Protein AF-A0A961Z955-F1 (afdb_monomer_lite)

Secondary structure (DSSP, 8-state):
--S-GGGGB-SSSSB-B-TTSBBTT-TT-B--GGGT----HHHHHHHHHHHHHHHHHHHTT-----PPPP------HHHHHHHTT-PPPPP--S--S--TT-TTS--S---GGGT----TTTS-GGGS------PPPB----GGG-TT----SBPPPPHHHHHHHHHTPPPSSS--S--HHHHT-TT---EEPPGGG-BTTBSEE-

Structure (mmCIF, N/CA/C/O backbone):
data_AF-A0A961Z955-F1
#
_entry.id   AF-A0A961Z955-F1
#
loop_
_atom_site.group_PDB
_atom_site.id
_atom_site.type_symbol
_atom_site.label_atom_id
_atom_site.label_alt_id
_atom_site.label_comp_id
_atom_site.label_asym_id
_atom_site.label_entity_id
_atom_site.label_seq_id
_atom_site.pdbx_PDB_ins_code
_atom_site.Cartn_x
_atom_site.Cartn_y
_atom_site.Cartn_z
_atom_site.occupancy
_atom_site.B_iso_or_equiv
_atom_site.auth_seq_id
_atom_site.auth_comp_id
_atom_site.auth_asym_id
_atom_site.auth_atom_id
_atom_site.pdbx_PDB_model_num
ATOM 1 N N . LEU A 1 1 ? -22.943 8.454 32.294 1.00 47.84 1 LEU A N 1
ATOM 2 C CA . LEU A 1 1 ? -22.141 9.121 31.242 1.00 47.84 1 LEU A CA 1
ATOM 3 C C . LEU A 1 1 ? -22.885 10.405 30.881 1.00 47.84 1 LEU A C 1
ATOM 5 O O . LEU A 1 1 ? -23.849 10.320 30.142 1.00 47.84 1 LEU A O 1
ATOM 9 N N . GLY A 1 2 ? -22.578 11.531 31.539 1.00 50.69 2 GLY A N 1
ATOM 10 C CA . GLY A 1 2 ? -23.419 12.746 31.503 1.00 50.69 2 GLY A CA 1
ATOM 11 C C . GLY A 1 2 ? -22.852 13.933 30.715 1.00 50.69 2 GLY A C 1
ATOM 12 O O . GLY A 1 2 ? -23.516 14.953 30.615 1.00 50.69 2 GLY A O 1
ATOM 13 N N . GLY A 1 3 ? -21.642 13.817 30.166 1.00 61.12 3 GLY A N 1
ATOM 14 C CA . GLY A 1 3 ? -21.101 14.771 29.196 1.00 61.12 3 GLY A CA 1
ATOM 15 C C . GLY A 1 3 ? -21.051 14.084 27.842 1.00 61.12 3 GLY A C 1
ATOM 16 O O . GLY A 1 3 ? -20.634 12.924 27.785 1.00 61.12 3 GLY A O 1
ATOM 17 N N . GLY A 1 4 ? -21.504 14.755 26.787 1.00 75.69 4 GLY A N 1
ATOM 18 C CA . GLY A 1 4 ? -21.465 14.223 25.431 1.00 75.69 4 GLY A CA 1
ATOM 19 C C . GLY A 1 4 ? -20.036 14.047 24.903 1.00 75.69 4 GLY A C 1
ATOM 20 O O . GLY A 1 4 ? -19.054 13.940 25.656 1.00 75.69 4 GLY A O 1
ATOM 21 N N . LEU A 1 5 ? -19.915 14.007 23.578 1.00 80.50 5 LEU A N 1
ATOM 22 C CA . LEU A 1 5 ? -18.633 13.889 22.875 1.00 80.50 5 LEU A CA 1
ATOM 23 C C . LEU A 1 5 ? -17.676 15.048 23.205 1.00 80.50 5 LEU A C 1
ATOM 25 O O . LEU A 1 5 ? -16.463 14.866 23.152 1.00 80.50 5 LEU A O 1
ATOM 29 N N . GLU A 1 6 ? -18.200 16.192 23.646 1.00 84.94 6 GLU A N 1
ATOM 30 C CA . GLU A 1 6 ? -17.448 17.373 24.085 1.00 84.94 6 GLU A CA 1
ATOM 31 C C . GLU A 1 6 ? -16.495 17.040 25.239 1.00 84.94 6 GLU A C 1
ATOM 33 O O . GLU A 1 6 ? -15.406 17.593 25.344 1.00 84.94 6 GLU A O 1
ATOM 38 N N . SER A 1 7 ? -16.860 16.069 26.082 1.00 86.44 7 SER A N 1
ATOM 39 C CA . SER A 1 7 ? -16.019 15.613 27.194 1.00 86.44 7 SER A CA 1
ATOM 40 C C . SER A 1 7 ? -14.773 14.826 26.760 1.00 86.44 7 SER A C 1
ATOM 42 O O . SER A 1 7 ? -14.005 14.381 27.620 1.00 86.44 7 SER A O 1
ATOM 44 N N . LEU A 1 8 ? -14.620 14.564 25.459 1.00 88.00 8 LEU A N 1
ATOM 45 C CA . LEU A 1 8 ? -13.465 13.904 24.851 1.00 88.00 8 LEU A CA 1
ATOM 46 C C . LEU A 1 8 ? -12.578 14.884 24.070 1.00 88.00 8 LEU A C 1
ATOM 48 O O . LEU A 1 8 ? -11.499 14.480 23.632 1.00 88.00 8 LEU A O 1
ATOM 52 N N . ASP A 1 9 ? -13.003 16.142 23.909 1.00 89.06 9 ASP A N 1
ATOM 53 C CA . ASP A 1 9 ? -12.227 17.164 23.210 1.00 89.06 9 ASP A CA 1
ATOM 54 C C . ASP A 1 9 ? -10.957 17.518 24.001 1.00 89.06 9 ASP A C 1
ATOM 56 O O . ASP A 1 9 ? -10.973 17.746 25.211 1.00 89.06 9 ASP A O 1
ATOM 60 N N . ASN A 1 10 ? -9.831 17.574 23.298 1.00 89.00 10 ASN A N 1
ATOM 61 C CA . ASN A 1 10 ? -8.544 18.020 23.813 1.00 89.00 10 ASN A CA 1
ATOM 62 C C . ASN A 1 10 ? -8.373 19.554 23.786 1.00 89.00 10 ASN A C 1
ATOM 64 O O . ASN A 1 10 ? -7.260 20.043 24.000 1.00 89.00 10 ASN A O 1
ATOM 68 N N . GLY A 1 11 ? -9.449 20.295 23.504 1.00 87.50 11 GLY A N 1
ATOM 69 C CA . GLY A 1 11 ? -9.480 21.752 23.375 1.00 87.50 11 GLY A CA 1
ATOM 70 C C . GLY A 1 11 ? -9.116 22.254 21.976 1.00 87.50 11 GLY A C 1
ATOM 71 O O . GLY A 1 11 ? -8.860 23.445 21.802 1.00 87.50 11 GLY A O 1
ATOM 72 N N . LYS A 1 12 ? -9.040 21.358 20.986 1.00 87.69 12 LYS A N 1
ATOM 73 C CA . LYS A 1 12 ? -8.722 21.681 19.583 1.00 87.69 12 LYS A CA 1
ATOM 74 C C . LYS A 1 12 ? -9.723 21.077 18.595 1.00 87.69 12 LYS A C 1
ATOM 76 O O . LYS A 1 12 ? -9.434 21.058 17.401 1.00 87.69 12 LYS A O 1
ATOM 81 N N . GLY A 1 13 ? -10.858 20.567 19.073 1.00 88.88 13 GLY A N 1
ATOM 82 C CA . GLY A 1 13 ? -11.836 19.852 18.255 1.00 88.88 13 GLY A CA 1
ATOM 83 C C . GLY A 1 13 ? -11.412 18.423 17.899 1.00 88.88 13 GLY A C 1
ATOM 84 O O . GLY A 1 13 ? -11.909 17.870 16.923 1.00 88.88 13 GLY A O 1
ATOM 85 N N . TYR A 1 14 ? -10.490 17.828 18.664 1.00 93.38 14 TYR A N 1
ATOM 86 C CA . TYR A 1 14 ? -9.966 16.476 18.434 1.00 93.38 14 TYR A CA 1
ATOM 87 C C . TYR A 1 14 ? -9.873 15.686 19.738 1.00 93.38 14 TYR A C 1
ATOM 89 O O . TYR A 1 14 ? -9.810 16.256 20.823 1.00 93.38 14 TYR A O 1
ATOM 97 N N . ILE A 1 15 ? -9.766 14.362 19.647 1.00 94.88 15 ILE A N 1
ATOM 98 C CA . ILE A 1 15 ? -9.576 13.490 20.808 1.00 94.88 15 ILE A CA 1
ATOM 99 C C . ILE A 1 15 ? -8.087 13.219 21.022 1.00 94.88 15 ILE A C 1
ATOM 101 O O . ILE A 1 15 ? -7.378 12.729 20.144 1.00 94.88 15 ILE A O 1
ATOM 105 N N . GLY A 1 16 ? -7.593 13.527 22.222 1.00 94.12 16 GLY A N 1
ATOM 106 C CA . GLY A 1 16 ? -6.219 13.224 22.615 1.00 94.12 16 GLY A CA 1
ATOM 107 C C . GLY A 1 16 ? -6.059 11.776 23.080 1.00 94.12 16 GLY A C 1
ATOM 108 O O . GLY A 1 16 ? -6.661 11.384 24.080 1.00 94.12 16 GLY A O 1
ATOM 109 N N . THR A 1 17 ? -5.184 11.010 22.425 1.00 94.38 17 THR A N 1
ATOM 110 C CA . THR A 1 17 ? -4.872 9.619 22.800 1.00 94.38 17 THR A CA 1
ATOM 111 C C . THR A 1 17 ? -3.412 9.419 23.209 1.00 94.38 17 THR A C 1
ATOM 113 O O . THR A 1 17 ? -2.555 10.276 22.970 1.00 94.38 17 THR A O 1
ATOM 116 N N . ASP A 1 18 ? -3.125 8.294 23.863 1.00 90.94 18 ASP A N 1
ATOM 117 C CA . ASP A 1 18 ? -1.767 7.757 23.982 1.00 90.94 18 ASP A CA 1
ATOM 118 C C . ASP A 1 18 ? -1.357 6.971 22.714 1.00 90.94 18 ASP A C 1
ATOM 120 O O . ASP A 1 18 ? -2.087 6.933 21.718 1.00 90.94 18 ASP A O 1
ATOM 124 N N . ALA A 1 19 ? -0.161 6.373 22.728 1.00 87.88 19 ALA A N 1
ATOM 125 C CA . ALA A 1 19 ? 0.372 5.602 21.599 1.00 87.88 19 ALA A CA 1
ATOM 126 C C . ALA A 1 19 ? -0.426 4.318 21.293 1.00 87.88 19 ALA A C 1
ATOM 128 O O . ALA A 1 19 ? -0.244 3.731 20.229 1.00 87.88 19 ALA A O 1
ATOM 129 N N . MET A 1 20 ? -1.292 3.897 22.217 1.00 88.50 20 MET A N 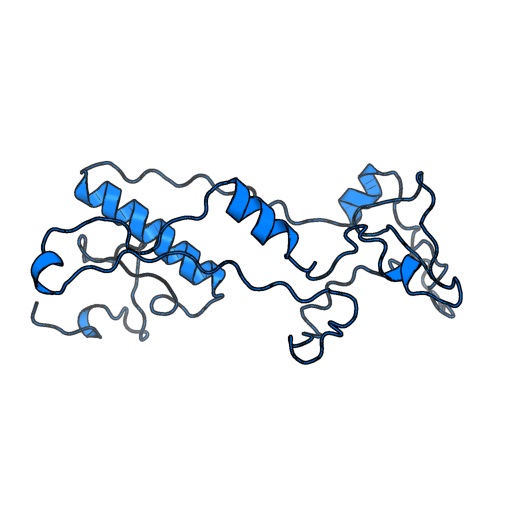1
ATOM 130 C CA . MET A 1 20 ? -2.163 2.725 22.113 1.00 88.50 20 MET A CA 1
ATOM 131 C C . MET A 1 20 ? -3.612 3.137 21.830 1.00 88.50 20 MET A C 1
ATOM 133 O O . MET A 1 20 ? -4.548 2.368 22.030 1.00 88.50 20 MET A O 1
ATOM 137 N N . TYR A 1 21 ? -3.810 4.372 21.352 1.00 93.19 21 TYR A N 1
ATOM 138 C CA . TYR A 1 21 ? -5.110 4.907 20.947 1.00 93.19 21 TYR A CA 1
ATOM 139 C C . TYR A 1 21 ? -6.155 4.935 22.069 1.00 93.19 21 TYR A C 1
ATOM 141 O O . TYR A 1 21 ? -7.351 5.083 21.813 1.00 93.19 21 TYR A O 1
ATOM 149 N N . ARG A 1 22 ? -5.713 4.875 23.328 1.00 92.94 22 ARG A N 1
ATOM 150 C CA . ARG A 1 22 ? -6.563 5.065 24.502 1.00 92.94 22 ARG A CA 1
ATOM 151 C C . ARG A 1 22 ? -6.684 6.550 24.812 1.00 92.94 22 ARG A C 1
ATOM 153 O O . ARG A 1 22 ? -5.696 7.287 24.783 1.00 92.94 22 ARG A O 1
ATOM 160 N N . VAL A 1 23 ? -7.894 7.006 25.112 1.00 94.56 23 VAL A N 1
ATOM 161 C CA . VAL A 1 23 ? -8.182 8.416 25.390 1.00 94.56 23 VAL A CA 1
ATOM 162 C C . VAL A 1 23 ? -7.528 8.831 26.705 1.00 94.56 23 VAL A C 1
ATOM 164 O O . VAL A 1 23 ? -7.675 8.176 27.741 1.00 94.56 23 VAL A O 1
ATOM 167 N N . LYS A 1 24 ? -6.803 9.952 26.677 1.00 91.44 24 LYS A N 1
ATOM 168 C CA . LYS A 1 24 ? -6.105 10.477 27.855 1.00 91.44 24 LYS A CA 1
ATOM 169 C C . LYS A 1 24 ? -7.094 10.748 28.990 1.00 91.44 24 LYS A C 1
ATOM 171 O O . LYS A 1 24 ? -8.143 11.348 28.785 1.00 91.44 24 LYS A O 1
ATOM 176 N N . GLY A 1 25 ? -6.764 10.281 30.194 1.00 89.44 25 GLY A N 1
ATOM 177 C CA . GLY A 1 25 ? -7.619 10.430 31.379 1.00 89.44 25 GLY A CA 1
ATOM 178 C C . GLY A 1 25 ? -8.876 9.549 31.392 1.00 89.44 25 GLY A C 1
ATOM 179 O O . GLY A 1 25 ? -9.603 9.563 32.381 1.00 89.44 25 GLY A O 1
ATOM 180 N N . LYS A 1 26 ? -9.135 8.752 30.344 1.00 90.50 26 LYS A N 1
ATOM 181 C CA . LYS A 1 26 ? -10.301 7.864 30.255 1.00 90.50 26 LYS A CA 1
ATOM 182 C C . LYS A 1 26 ? -9.871 6.438 29.889 1.00 90.50 26 LYS A C 1
ATOM 184 O O . LYS A 1 26 ? -9.910 6.063 28.721 1.00 90.50 26 LYS A O 1
ATOM 189 N N . PRO A 1 27 ? -9.513 5.596 30.877 1.00 86.50 27 PRO A N 1
ATOM 190 C CA . PRO A 1 27 ? -8.852 4.312 30.627 1.00 86.50 27 PRO A CA 1
ATOM 191 C C . PRO A 1 27 ? -9.697 3.290 29.850 1.00 86.50 27 PRO A C 1
ATOM 193 O O . PRO A 1 27 ? -9.138 2.370 29.271 1.00 86.50 27 PRO A O 1
ATOM 196 N N . LYS A 1 28 ? -11.025 3.459 29.832 1.00 91.75 28 LYS A N 1
ATOM 197 C CA . LYS A 1 28 ? -11.987 2.591 29.127 1.00 91.75 28 LYS A CA 1
ATOM 198 C C . LYS A 1 28 ? -12.407 3.118 27.746 1.00 91.75 28 LYS A C 1
ATOM 200 O O . LYS A 1 28 ? -13.363 2.610 27.176 1.00 91.75 28 LYS A O 1
ATOM 205 N N . HIS A 1 29 ? -11.792 4.197 27.267 1.00 92.75 29 HIS A N 1
ATOM 206 C CA . HIS A 1 29 ? -12.172 4.850 26.014 1.00 92.75 29 HIS A CA 1
ATOM 207 C C . HIS A 1 29 ? -11.012 4.775 25.028 1.00 92.75 29 HIS A C 1
ATOM 209 O O . HIS A 1 29 ? -9.866 5.024 25.400 1.00 92.75 29 HIS A O 1
ATOM 215 N N . PHE A 1 30 ? -11.327 4.490 23.768 1.00 94.56 30 PHE A N 1
ATOM 216 C CA . PHE A 1 30 ? -10.368 4.387 22.673 1.00 94.56 30 PHE A CA 1
ATOM 217 C C . PHE A 1 30 ? -10.871 5.209 21.487 1.00 94.56 30 PHE A C 1
ATOM 219 O O . PHE A 1 30 ? -12.080 5.347 21.302 1.00 94.56 30 PHE A O 1
ATOM 226 N N . ALA A 1 31 ? -9.959 5.783 20.708 1.00 94.56 31 ALA A N 1
ATOM 227 C CA . ALA A 1 31 ? -10.296 6.608 19.553 1.00 94.56 31 ALA A CA 1
ATOM 228 C C . ALA A 1 31 ? -9.295 6.379 18.419 1.00 94.56 31 ALA A C 1
ATOM 230 O O . ALA A 1 31 ? -8.106 6.215 18.666 1.00 94.56 31 ALA A O 1
ATOM 231 N N . GLY A 1 32 ? -9.775 6.383 17.177 1.00 94.50 32 GLY A N 1
ATOM 232 C CA . GLY A 1 32 ? -8.998 6.114 15.967 1.00 94.50 32 GLY A CA 1
ATOM 233 C C . GLY A 1 32 ? -9.467 6.981 14.798 1.00 94.50 32 GLY A C 1
ATOM 234 O O . GLY A 1 32 ? -10.566 7.524 14.830 1.00 94.50 32 GLY A O 1
ATOM 235 N N . GLY A 1 33 ? -8.650 7.097 13.750 1.00 93.50 33 GLY A N 1
ATOM 236 C CA . GLY A 1 33 ? -8.994 7.862 12.543 1.00 93.50 33 GLY A CA 1
ATOM 237 C C . GLY A 1 33 ? -8.938 9.386 12.700 1.00 93.50 33 GLY A C 1
ATOM 238 O O . GLY A 1 33 ? -8.175 9.909 13.518 1.00 93.50 33 GLY A O 1
ATOM 239 N N . ASP A 1 34 ? -9.740 10.085 11.894 1.00 94.06 34 ASP A N 1
ATOM 240 C CA . ASP A 1 34 ? -9.672 11.544 11.719 1.00 94.06 34 ASP A CA 1
ATOM 241 C C . ASP A 1 34 ? -10.077 12.340 12.967 1.00 94.06 34 ASP A C 1
ATOM 243 O O . ASP A 1 34 ? -9.677 13.493 13.115 1.00 94.06 34 ASP A O 1
ATOM 247 N N . VAL A 1 35 ? -10.791 11.711 13.908 1.00 93.00 35 VAL A N 1
ATOM 248 C CA . VAL A 1 35 ? -11.166 12.317 15.197 1.00 93.00 35 VAL A CA 1
ATOM 249 C C . VAL A 1 35 ? -9.949 12.662 16.066 1.00 93.00 35 VAL A C 1
ATOM 251 O O . VAL A 1 35 ? -10.042 13.500 16.958 1.00 93.00 35 VAL A O 1
ATOM 254 N N . ILE A 1 36 ? -8.797 12.030 15.820 1.00 93.50 36 ILE A N 1
ATOM 255 C CA . ILE A 1 36 ? -7.526 12.381 16.468 1.00 93.50 36 ILE A CA 1
ATOM 256 C C . ILE A 1 36 ? -6.799 13.448 15.653 1.00 93.50 36 ILE A C 1
ATOM 258 O O . ILE A 1 36 ? -6.268 14.411 16.208 1.00 93.50 36 ILE A O 1
ATOM 262 N N . ARG A 1 37 ? -6.72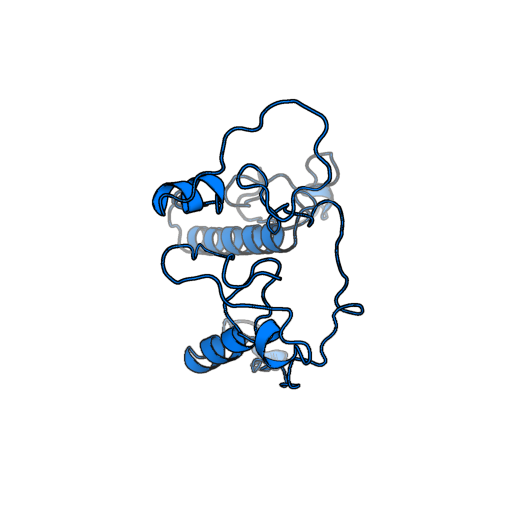4 13.224 14.338 1.00 89.44 37 ARG A N 1
ATOM 263 C CA . ARG A 1 37 ? -6.126 14.115 13.345 1.00 89.44 37 ARG A CA 1
ATOM 264 C C . ARG A 1 37 ? -6.455 13.589 11.940 1.00 89.44 37 ARG A C 1
ATOM 266 O O . ARG A 1 37 ? -6.149 12.423 11.686 1.00 89.44 37 ARG A O 1
ATOM 273 N N . PRO A 1 38 ? -6.954 14.427 11.015 1.00 89.25 38 PRO A N 1
ATOM 274 C CA . PRO A 1 38 ? -7.169 14.037 9.627 1.00 89.25 38 PRO A CA 1
ATOM 275 C C . PRO A 1 38 ? -5.882 13.539 8.963 1.00 89.25 38 PRO A C 1
ATOM 277 O O . PRO A 1 38 ? -4.841 14.202 9.050 1.00 89.25 38 PRO A O 1
ATOM 280 N N . HIS A 1 39 ? -5.934 12.373 8.317 1.00 89.56 39 HIS A N 1
ATOM 281 C CA . HIS A 1 39 ? -4.784 11.806 7.602 1.00 89.56 39 HIS A CA 1
ATOM 282 C C . HIS A 1 39 ? -5.224 10.935 6.407 1.00 89.56 39 HIS A C 1
ATOM 284 O O . HIS A 1 39 ? -6.279 11.134 5.819 1.00 89.56 39 HIS A O 1
ATOM 290 N N . LEU A 1 40 ? -4.374 9.991 5.995 1.00 85.06 40 LEU A N 1
ATOM 291 C CA . LEU A 1 40 ? -4.629 9.072 4.896 1.00 85.06 40 LEU A CA 1
ATOM 292 C C . LEU A 1 40 ? -5.553 7.968 5.403 1.00 85.06 40 LEU A C 1
ATOM 294 O O . LEU A 1 40 ? -5.475 7.572 6.568 1.00 85.06 40 LEU A O 1
ATOM 298 N N . LEU A 1 41 ? -6.344 7.393 4.500 1.00 85.38 41 LEU A N 1
ATOM 299 C CA . LEU A 1 41 ? -7.190 6.238 4.801 1.00 85.38 41 LEU A CA 1
ATOM 300 C C . LEU A 1 41 ? -6.400 5.103 5.480 1.00 85.38 41 LEU A C 1
ATOM 302 O O . LEU A 1 41 ? -6.863 4.505 6.448 1.00 85.38 41 LEU A O 1
ATOM 306 N N . THR A 1 42 ? -5.179 4.837 5.013 1.00 84.94 42 THR A N 1
ATOM 307 C CA . THR A 1 42 ? -4.292 3.809 5.579 1.00 84.94 42 THR A CA 1
ATOM 308 C C . THR A 1 42 ? -3.887 4.109 7.020 1.00 84.94 42 THR A C 1
ATOM 310 O O . THR A 1 42 ? -3.824 3.194 7.841 1.00 84.94 42 THR A O 1
ATOM 313 N N . THR A 1 43 ? -3.680 5.381 7.357 1.00 87.62 43 THR A N 1
ATOM 314 C CA . THR A 1 43 ? -3.407 5.823 8.727 1.00 87.62 43 THR A CA 1
ATOM 315 C C . THR A 1 43 ? -4.611 5.560 9.628 1.00 87.62 43 THR A C 1
ATOM 317 O O . THR A 1 43 ? -4.452 4.986 10.703 1.00 87.62 43 THR A O 1
ATOM 320 N N . ALA A 1 44 ? -5.824 5.895 9.178 1.00 91.06 44 ALA A N 1
ATOM 321 C CA . ALA A 1 44 ? -7.048 5.640 9.937 1.00 91.06 44 ALA A CA 1
ATOM 322 C C . ALA A 1 44 ? -7.290 4.136 10.177 1.00 91.06 44 ALA A C 1
ATOM 324 O O . ALA A 1 44 ? -7.617 3.739 11.296 1.00 91.06 44 ALA A O 1
ATOM 325 N N . ILE A 1 45 ? -7.045 3.291 9.168 1.00 90.88 45 ILE A N 1
ATOM 326 C CA . ILE A 1 45 ? -7.080 1.824 9.309 1.00 90.88 45 ILE A CA 1
ATOM 327 C C . ILE A 1 45 ? -6.040 1.357 10.340 1.00 90.88 45 ILE A C 1
ATOM 329 O O . ILE A 1 45 ? -6.343 0.534 11.205 1.00 90.88 45 ILE A O 1
ATOM 333 N N . GLY A 1 46 ? -4.825 1.910 10.286 1.00 90.31 46 GLY A N 1
ATOM 334 C CA . GLY A 1 46 ? -3.768 1.637 11.260 1.00 90.31 46 GLY A CA 1
ATOM 335 C C . GLY A 1 46 ? -4.175 1.992 12.693 1.00 90.31 46 GLY A C 1
ATOM 336 O O . GLY A 1 46 ? -3.973 1.180 13.595 1.00 90.31 46 GLY A O 1
ATOM 337 N N . HIS A 1 47 ? -4.807 3.154 12.891 1.00 94.25 47 HIS A N 1
ATOM 338 C CA . HIS A 1 47 ? -5.348 3.576 14.187 1.00 94.25 47 HIS A CA 1
ATOM 339 C C . HIS A 1 47 ? -6.363 2.555 14.716 1.00 94.25 47 HIS A C 1
ATOM 341 O O . HIS A 1 47 ? -6.249 2.110 15.854 1.00 94.25 47 HIS A O 1
ATOM 347 N N . GLY A 1 48 ? -7.323 2.150 13.875 1.00 91.88 48 GLY A N 1
ATOM 348 C CA . GLY A 1 48 ? -8.353 1.177 14.242 1.00 91.88 48 GLY A CA 1
ATOM 349 C C . GLY A 1 48 ? -7.768 -0.175 14.647 1.00 91.88 48 GLY A C 1
ATOM 350 O O . GLY A 1 48 ? -8.153 -0.725 15.674 1.00 91.88 48 GLY A O 1
ATOM 351 N N . ARG A 1 49 ? -6.776 -0.675 13.900 1.00 90.75 49 ARG A N 1
ATOM 352 C CA . ARG A 1 49 ? -6.098 -1.936 14.232 1.00 90.75 49 ARG A CA 1
ATOM 353 C C . ARG A 1 49 ? -5.400 -1.882 15.593 1.00 90.75 49 ARG A C 1
ATOM 355 O O . ARG A 1 49 ? -5.534 -2.814 16.376 1.00 90.75 49 ARG A O 1
ATOM 362 N N . ILE A 1 50 ? -4.663 -0.807 15.878 1.00 90.69 50 ILE A N 1
ATOM 363 C CA . ILE A 1 50 ? -3.947 -0.669 17.157 1.00 90.69 50 ILE A CA 1
ATOM 364 C C . ILE A 1 50 ? -4.940 -0.500 18.309 1.00 90.69 50 ILE A C 1
ATOM 366 O O . ILE A 1 50 ? -4.756 -1.100 19.366 1.00 90.69 50 ILE A O 1
ATOM 370 N N . ALA A 1 51 ? -6.006 0.278 18.104 1.00 92.62 51 ALA A N 1
ATOM 371 C CA . ALA A 1 51 ? -7.064 0.442 19.093 1.00 92.62 51 ALA A CA 1
ATOM 372 C C . ALA A 1 51 ? -7.749 -0.897 19.413 1.00 92.62 51 ALA A C 1
ATOM 374 O O . ALA A 1 51 ? -7.947 -1.197 20.584 1.00 92.62 51 ALA A O 1
ATOM 375 N N . ALA A 1 52 ? -8.052 -1.721 18.403 1.00 91.62 52 ALA A N 1
ATOM 376 C CA . ALA A 1 52 ? -8.654 -3.042 18.592 1.00 91.62 52 ALA A CA 1
ATOM 377 C C . ALA A 1 52 ? -7.751 -3.985 19.404 1.00 91.62 52 ALA A C 1
ATOM 379 O O . ALA A 1 52 ? -8.208 -4.570 20.381 1.00 91.62 52 ALA A O 1
ATOM 380 N N . GLU A 1 53 ? -6.460 -4.069 19.064 1.00 89.56 53 GLU A N 1
ATOM 381 C CA . GLU A 1 53 ? -5.481 -4.848 19.841 1.00 89.56 53 GLU A CA 1
ATOM 382 C C . GLU A 1 53 ? -5.380 -4.328 21.286 1.00 89.56 53 GLU A C 1
ATOM 384 O O . GLU A 1 53 ? -5.349 -5.099 22.241 1.00 89.56 53 GLU A O 1
ATOM 389 N N . SER A 1 54 ? -5.405 -3.008 21.473 1.00 91.12 54 SER A N 1
ATOM 390 C CA . SER A 1 54 ? -5.340 -2.391 22.804 1.00 91.12 54 SER A CA 1
ATOM 391 C C . SER A 1 54 ? -6.592 -2.658 23.645 1.00 91.12 54 SER A C 1
ATOM 393 O O . SER A 1 54 ? -6.483 -2.820 24.861 1.00 91.12 54 SER A O 1
ATOM 395 N N . ILE A 1 55 ? -7.769 -2.717 23.015 1.00 92.31 55 ILE A N 1
ATOM 396 C CA . ILE A 1 55 ? -9.025 -3.125 23.656 1.00 92.31 55 ILE A CA 1
ATOM 397 C C . ILE A 1 55 ? -8.932 -4.586 24.099 1.00 92.31 55 ILE A C 1
ATOM 399 O O . ILE A 1 55 ? -9.267 -4.873 25.244 1.00 92.31 55 ILE A O 1
ATOM 403 N N . ASP A 1 56 ? -8.436 -5.484 23.244 1.00 91.44 56 ASP A N 1
ATOM 404 C CA . ASP A 1 56 ? -8.258 -6.900 23.587 1.00 91.44 56 ASP A CA 1
ATOM 405 C C . ASP A 1 56 ? -7.333 -7.080 24.802 1.00 91.44 56 ASP A C 1
ATOM 407 O O . ASP A 1 56 ? -7.733 -7.663 25.811 1.00 91.44 56 ASP A O 1
ATOM 411 N N . HIS A 1 57 ? -6.144 -6.468 24.781 1.00 90.44 57 HIS A N 1
ATOM 412 C CA . HIS A 1 57 ? -5.221 -6.498 25.920 1.00 90.44 57 HIS A CA 1
ATOM 413 C C . HIS A 1 57 ? -5.847 -5.928 27.201 1.00 90.44 57 HIS A C 1
ATOM 415 O O . HIS A 1 57 ? -5.688 -6.507 28.277 1.00 90.44 57 HIS A O 1
ATOM 421 N N . PHE A 1 58 ? -6.581 -4.813 27.091 1.00 90.81 58 PHE A N 1
ATOM 422 C CA . PHE A 1 58 ? -7.281 -4.202 28.220 1.00 90.81 58 PHE A CA 1
ATOM 423 C C . PHE A 1 58 ? -8.336 -5.139 28.823 1.00 90.81 58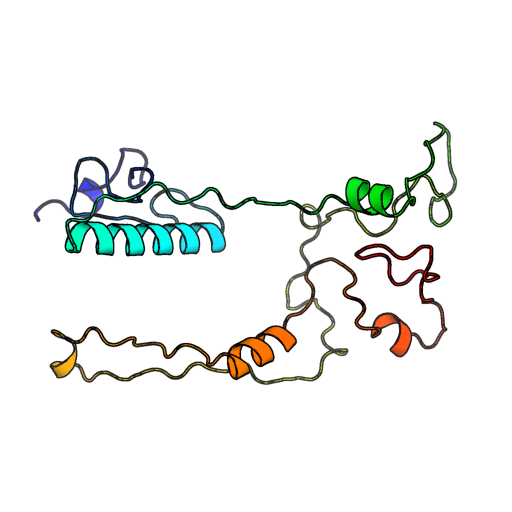 PHE A C 1
ATOM 425 O O . PHE A 1 58 ? -8.420 -5.248 30.047 1.00 90.81 58 PHE A O 1
ATOM 432 N N . LEU A 1 59 ? -9.122 -5.821 27.985 1.00 91.06 59 LEU A N 1
ATOM 433 C CA . LEU A 1 59 ? -10.151 -6.768 28.423 1.00 91.06 59 LEU A CA 1
ATOM 434 C C . LEU A 1 59 ? -9.543 -8.034 29.039 1.00 91.06 59 LEU A C 1
ATOM 436 O O . LEU A 1 59 ? -10.055 -8.527 30.042 1.00 91.06 59 LEU A O 1
ATOM 440 N N . ASN A 1 60 ? -8.420 -8.505 28.498 1.00 90.44 60 ASN A N 1
ATOM 441 C CA . ASN A 1 60 ? -7.700 -9.687 28.975 1.00 90.44 60 ASN A CA 1
ATOM 442 C C . ASN A 1 60 ? -6.782 -9.403 30.180 1.00 90.44 60 ASN A C 1
ATOM 444 O O . ASN A 1 60 ? -6.084 -10.302 30.647 1.00 90.44 60 ASN A O 1
ATOM 448 N N . GLY A 1 61 ? -6.724 -8.158 30.672 1.00 86.94 61 GLY A N 1
ATOM 449 C CA . GLY A 1 61 ? -5.831 -7.755 31.766 1.00 86.94 61 GLY A CA 1
ATOM 450 C C . GLY A 1 61 ? -4.340 -7.914 31.441 1.00 86.94 61 GLY A C 1
ATOM 451 O O . GLY A 1 61 ? -3.509 -7.961 32.347 1.00 86.94 61 GLY A O 1
ATOM 452 N N . SER A 1 62 ? -3.997 -8.020 30.156 1.00 83.56 62 SER A N 1
ATOM 453 C CA . SER A 1 62 ? -2.631 -8.229 29.686 1.00 83.56 62 SER A CA 1
ATOM 454 C C . SER A 1 62 ? -1.916 -6.888 29.493 1.00 83.56 62 SER A C 1
ATOM 456 O O . SER A 1 62 ? -2.541 -5.913 29.065 1.00 83.56 62 SER A O 1
ATOM 458 N N . PRO A 1 63 ? -0.606 -6.798 29.783 1.00 76.44 63 PRO A N 1
ATOM 459 C CA . PRO A 1 63 ? 0.163 -5.601 29.478 1.00 76.44 63 PRO A CA 1
ATOM 460 C C . PRO A 1 63 ? 0.191 -5.376 27.962 1.00 76.44 63 PRO A C 1
ATOM 462 O O . PRO A 1 63 ? 0.380 -6.310 27.185 1.00 76.44 63 PRO A O 1
ATOM 465 N N . VAL A 1 64 ? -0.004 -4.124 27.544 1.00 72.44 64 VAL A N 1
ATOM 466 C CA . VAL A 1 64 ? 0.115 -3.748 26.134 1.00 72.44 64 VAL A CA 1
ATOM 467 C C . VAL A 1 64 ? 1.596 -3.641 25.804 1.00 72.44 64 VAL A C 1
ATOM 469 O O . VAL A 1 64 ? 2.271 -2.711 26.255 1.00 72.44 64 VAL A O 1
ATOM 472 N N . ASP A 1 65 ? 2.101 -4.598 25.035 1.00 72.31 65 ASP A N 1
ATOM 473 C CA . ASP A 1 65 ? 3.490 -4.588 24.603 1.00 72.31 65 ASP A CA 1
ATOM 474 C C . ASP A 1 65 ? 3.731 -3.556 23.500 1.00 72.31 65 ASP A C 1
ATOM 476 O O . ASP A 1 65 ? 2.850 -3.192 22.712 1.00 72.31 65 ASP A O 1
ATOM 480 N N . LYS A 1 66 ? 4.967 -3.060 23.425 1.00 72.19 66 LYS A N 1
ATOM 481 C CA . LYS A 1 66 ? 5.330 -2.110 22.376 1.00 72.19 66 LYS A CA 1
ATOM 482 C C . LYS A 1 66 ? 5.315 -2.831 21.034 1.00 72.19 66 LYS A C 1
ATOM 484 O O . LYS A 1 66 ? 6.157 -3.691 20.784 1.00 72.19 66 LYS A O 1
ATOM 489 N N . ARG A 1 67 ? 4.412 -2.417 20.139 1.00 72.38 67 ARG A N 1
ATOM 490 C CA . ARG A 1 67 ? 4.393 -2.924 18.764 1.00 72.38 67 ARG A CA 1
ATOM 491 C C . ARG A 1 67 ? 5.785 -2.815 18.130 1.00 72.38 67 ARG A C 1
ATOM 493 O O . ARG A 1 67 ? 6.411 -1.747 18.226 1.00 72.38 67 ARG A O 1
ATOM 500 N N . PRO A 1 68 ? 6.269 -3.881 17.470 1.00 75.88 68 PRO A N 1
ATOM 501 C CA . PRO A 1 68 ? 7.529 -3.823 16.756 1.00 75.88 68 PRO A CA 1
ATOM 502 C C . PRO A 1 68 ? 7.449 -2.714 15.712 1.00 75.88 68 PRO A C 1
ATOM 504 O O . PRO A 1 68 ? 6.424 -2.521 15.050 1.00 75.88 68 PRO A O 1
ATOM 507 N N . LYS A 1 69 ? 8.535 -1.951 15.577 1.00 76.38 69 LYS A N 1
ATOM 508 C CA . LYS A 1 69 ? 8.634 -1.002 14.472 1.00 76.38 69 LYS A CA 1
ATOM 509 C C . LYS A 1 69 ? 8.628 -1.815 13.185 1.00 76.38 69 LYS A C 1
ATOM 511 O O . LYS A 1 69 ? 9.480 -2.680 13.007 1.00 76.38 69 LYS A O 1
ATOM 516 N N . VAL A 1 70 ? 7.669 -1.534 12.311 1.00 75.44 70 VAL A N 1
ATOM 517 C CA . VAL A 1 70 ? 7.717 -2.042 10.942 1.00 75.44 70 VAL A CA 1
ATOM 518 C C . VAL A 1 70 ? 8.935 -1.403 10.291 1.00 75.44 70 VAL A C 1
ATOM 520 O O . VAL A 1 70 ? 9.042 -0.174 10.274 1.00 75.44 70 VAL A O 1
ATOM 523 N N . ASP A 1 71 ? 9.861 -2.227 9.802 1.00 71.31 71 ASP A N 1
ATOM 524 C CA . ASP A 1 71 ? 10.945 -1.737 8.961 1.00 71.31 71 ASP A CA 1
ATOM 525 C C . ASP A 1 71 ? 10.335 -1.279 7.636 1.00 71.31 71 ASP A C 1
ATOM 527 O O . ASP A 1 71 ? 10.004 -2.070 6.750 1.00 71.31 71 ASP A O 1
ATOM 531 N N . VAL A 1 72 ? 10.083 0.023 7.550 1.00 69.38 72 VAL A N 1
ATOM 532 C CA . VAL A 1 72 ? 9.564 0.666 6.351 1.00 69.38 72 VAL A CA 1
ATOM 533 C C . VAL A 1 72 ? 10.712 0.852 5.373 1.00 69.38 72 VAL A C 1
ATOM 535 O O . VAL A 1 72 ? 11.266 1.945 5.213 1.00 69.38 72 VAL A O 1
ATOM 538 N N . HIS A 1 73 ? 11.076 -0.236 4.702 1.00 68.06 73 HIS A N 1
ATOM 539 C CA . HIS A 1 73 ? 12.032 -0.170 3.616 1.00 68.06 73 HIS A CA 1
ATOM 540 C C . HIS A 1 73 ? 11.404 0.581 2.443 1.00 68.06 73 HIS A C 1
ATOM 542 O O . HIS A 1 73 ? 10.669 0.024 1.628 1.00 68.06 73 HIS A O 1
ATOM 548 N N . HIS A 1 74 ? 11.680 1.878 2.371 1.00 72.94 74 HIS A N 1
ATOM 549 C CA . HIS A 1 74 ? 11.311 2.663 1.209 1.00 72.94 74 HIS A CA 1
ATOM 550 C C . HIS A 1 74 ? 12.178 2.200 0.044 1.00 72.94 74 HIS A C 1
ATOM 552 O O . HIS A 1 74 ? 13.408 2.095 0.165 1.00 72.94 74 HIS A O 1
ATOM 558 N N . PHE A 1 75 ? 11.526 1.898 -1.077 1.00 76.56 75 PHE A N 1
ATOM 559 C CA . PHE A 1 75 ? 12.231 1.616 -2.313 1.00 76.56 75 PHE A CA 1
ATOM 560 C C . PHE A 1 75 ? 13.136 2.809 -2.640 1.00 76.56 75 PHE A C 1
ATOM 562 O O . PHE A 1 75 ? 12.687 3.952 -2.680 1.00 76.56 75 PHE A O 1
ATOM 569 N N . ASN A 1 76 ? 14.424 2.536 -2.833 1.00 80.62 76 ASN A N 1
ATOM 570 C CA . ASN A 1 76 ? 15.409 3.535 -3.214 1.00 80.62 76 ASN A CA 1
ATOM 571 C C . ASN A 1 76 ? 16.014 3.093 -4.540 1.00 80.62 76 ASN A C 1
ATOM 573 O O . ASN A 1 76 ? 16.776 2.126 -4.587 1.00 80.62 76 ASN A O 1
ATOM 577 N N . LEU A 1 77 ? 15.660 3.813 -5.601 1.00 78.25 77 LEU A N 1
ATOM 578 C CA . LEU A 1 77 ? 16.089 3.484 -6.950 1.00 78.25 77 LEU A CA 1
ATOM 579 C C . LEU A 1 77 ? 17.611 3.516 -7.104 1.00 78.25 77 LEU A C 1
ATOM 581 O O . LEU A 1 77 ? 18.167 2.603 -7.699 1.00 78.25 77 LEU A O 1
ATOM 585 N N . LEU A 1 78 ? 18.288 4.537 -6.571 1.00 84.62 78 LEU A N 1
ATOM 586 C CA . LEU A 1 78 ? 19.744 4.651 -6.701 1.00 84.62 78 LEU A CA 1
ATOM 587 C C . LEU A 1 78 ? 20.447 3.473 -6.028 1.00 84.62 78 LEU A C 1
ATOM 589 O O . LEU A 1 78 ? 21.376 2.913 -6.595 1.00 84.62 78 LEU A O 1
ATOM 593 N N . ARG A 1 79 ? 19.954 3.034 -4.864 1.00 87.81 79 ARG A N 1
ATOM 594 C CA . ARG A 1 79 ? 20.472 1.835 -4.197 1.00 87.81 79 ARG A CA 1
ATOM 595 C C . ARG A 1 79 ? 20.243 0.570 -5.028 1.00 87.81 79 ARG A C 1
ATOM 597 O O . ARG A 1 79 ? 21.154 -0.243 -5.125 1.00 87.81 79 ARG A O 1
ATOM 604 N N . GLU A 1 80 ? 19.061 0.401 -5.618 1.00 86.75 80 GLU A N 1
ATOM 605 C CA . GLU A 1 80 ? 18.762 -0.744 -6.494 1.00 86.75 80 GLU A CA 1
ATOM 606 C C . GLU A 1 80 ? 19.665 -0.759 -7.739 1.00 86.75 80 GLU A C 1
ATOM 608 O O . GLU A 1 80 ? 20.206 -1.801 -8.106 1.00 86.75 80 GLU A O 1
ATOM 613 N N . LEU A 1 81 ? 19.863 0.398 -8.379 1.00 87.75 81 LEU A N 1
ATOM 614 C CA . LEU A 1 81 ? 20.760 0.538 -9.527 1.00 87.75 81 LEU A CA 1
ATOM 615 C C . LEU A 1 81 ? 22.206 0.219 -9.140 1.00 87.75 81 LEU A C 1
ATOM 617 O O . LEU A 1 81 ? 22.855 -0.568 -9.827 1.00 87.75 81 LEU A O 1
ATOM 621 N N . HIS A 1 82 ? 22.673 0.751 -8.011 1.00 90.69 82 HIS A N 1
ATOM 622 C CA . HIS A 1 82 ? 24.007 0.485 -7.485 1.00 90.69 82 HIS A CA 1
ATOM 623 C C . HIS A 1 82 ? 24.242 -1.011 -7.228 1.00 90.69 82 HIS A C 1
ATOM 625 O O . HIS A 1 82 ? 25.239 -1.577 -7.673 1.00 90.69 82 HIS A O 1
ATOM 631 N N . GLN A 1 83 ? 23.282 -1.697 -6.595 1.00 91.25 83 GLN A N 1
ATOM 632 C CA . GLN A 1 83 ? 23.348 -3.145 -6.339 1.00 91.25 83 GLN A CA 1
ATOM 633 C C . GLN A 1 83 ? 23.455 -3.985 -7.619 1.00 91.25 83 GLN A C 1
ATOM 635 O O . GLN A 1 83 ? 23.965 -5.104 -7.582 1.00 91.25 83 GLN A O 1
ATOM 640 N N . ARG A 1 84 ? 22.998 -3.450 -8.755 1.00 89.75 84 ARG A N 1
ATOM 641 C CA . ARG A 1 84 ? 23.089 -4.092 -10.071 1.00 89.75 84 ARG A CA 1
ATOM 642 C C . ARG A 1 84 ? 24.243 -3.577 -10.932 1.00 89.75 84 ARG A C 1
ATOM 644 O O . ARG A 1 84 ? 24.323 -3.971 -12.092 1.00 89.75 84 ARG A O 1
ATOM 651 N N . ALA A 1 85 ? 25.121 -2.729 -10.389 1.00 91.75 85 ALA A N 1
ATOM 652 C CA . ALA A 1 85 ? 26.188 -2.042 -11.121 1.00 91.75 85 ALA A CA 1
ATOM 653 C C . ALA A 1 85 ? 25.667 -1.210 -12.316 1.00 91.75 85 ALA A C 1
ATOM 655 O O . ALA A 1 85 ? 26.246 -1.210 -13.402 1.00 91.75 85 ALA A O 1
ATOM 656 N N . LEU A 1 86 ? 24.542 -0.516 -12.111 1.00 89.12 86 LEU A N 1
ATOM 657 C CA . LEU A 1 86 ? 23.861 0.340 -13.090 1.00 89.12 86 LEU A CA 1
ATOM 658 C C . LEU A 1 86 ? 23.797 1.805 -12.631 1.00 89.12 86 LEU A C 1
ATOM 660 O O . LEU A 1 86 ? 22.827 2.504 -12.935 1.00 89.12 86 LEU A O 1
ATOM 664 N N . ASP A 1 87 ? 24.798 2.257 -11.876 1.00 90.50 87 ASP A N 1
ATOM 665 C CA . ASP A 1 87 ? 24.893 3.640 -11.411 1.00 90.50 87 ASP A CA 1
ATOM 666 C C . ASP A 1 87 ? 24.833 4.641 -12.583 1.00 90.50 87 ASP A C 1
ATOM 668 O O . ASP A 1 87 ? 25.473 4.415 -13.618 1.00 90.50 87 ASP A O 1
ATOM 672 N N . PRO A 1 88 ? 24.081 5.751 -12.448 1.00 89.62 88 PRO A N 1
ATOM 673 C CA . PRO A 1 88 ? 24.099 6.820 -13.437 1.00 89.62 88 PRO A CA 1
ATOM 674 C C . PRO A 1 88 ? 25.497 7.428 -13.587 1.00 89.62 88 PRO A C 1
ATOM 676 O O . PRO A 1 88 ? 26.236 7.580 -12.612 1.00 89.62 88 PRO A O 1
ATOM 679 N N . GLU A 1 89 ? 25.842 7.836 -14.806 1.00 91.12 89 GLU A N 1
ATOM 680 C CA . GLU A 1 89 ? 27.077 8.591 -15.039 1.00 91.12 89 GLU A CA 1
ATOM 681 C C . GLU A 1 89 ? 27.008 9.982 -14.370 1.00 91.12 89 GLU A C 1
ATOM 683 O O . GLU A 1 89 ? 25.920 10.540 -14.203 1.00 91.12 89 GLU A O 1
ATOM 688 N N . PRO A 1 90 ? 28.147 10.590 -13.994 1.00 88.94 90 PRO A N 1
ATOM 689 C CA . PRO A 1 90 ? 28.157 11.961 -13.497 1.00 88.94 90 PRO A CA 1
ATOM 690 C C . PRO A 1 90 ? 27.614 12.943 -14.543 1.00 88.94 90 PRO A C 1
ATOM 692 O O . PRO A 1 90 ? 27.995 12.899 -15.713 1.00 88.94 90 PRO A O 1
ATOM 695 N N . TYR A 1 91 ? 26.757 13.873 -14.119 1.00 85.69 91 TYR A N 1
ATOM 696 C CA . TYR A 1 91 ? 26.292 14.947 -14.992 1.00 85.69 91 TYR A CA 1
ATOM 697 C C . TYR A 1 91 ? 27.374 16.023 -15.156 1.00 85.69 91 TYR A C 1
ATOM 699 O O . TYR A 1 91 ? 27.753 16.689 -14.192 1.00 85.69 91 TYR A O 1
ATOM 707 N N . SER A 1 92 ? 27.846 16.234 -16.385 1.00 79.38 92 SER A N 1
ATOM 708 C CA . SER A 1 92 ? 28.686 17.382 -16.728 1.00 79.38 92 SER A CA 1
ATOM 709 C C . SER A 1 92 ? 27.799 18.605 -16.965 1.00 79.38 92 SER A C 1
ATOM 711 O O . SER A 1 92 ? 27.042 18.637 -17.937 1.00 79.38 92 SER A O 1
ATOM 713 N N . ALA A 1 93 ? 27.878 19.605 -16.088 1.00 80.06 93 ALA A N 1
ATOM 714 C CA . ALA A 1 93 ? 27.115 20.843 -16.220 1.00 80.06 93 ALA A CA 1
ATOM 715 C C . ALA A 1 93 ? 27.337 21.497 -17.601 1.00 80.06 93 ALA A C 1
ATOM 717 O O . ALA A 1 93 ? 28.461 21.836 -17.965 1.00 80.06 93 ALA A O 1
ATOM 718 N N . GLY A 1 94 ? 26.258 21.663 -18.371 1.00 84.12 94 GLY A N 1
ATOM 719 C CA . GLY A 1 94 ? 26.282 22.248 -19.711 1.00 84.12 94 GLY A CA 1
ATOM 720 C C . GLY A 1 94 ? 24.928 22.123 -20.411 1.00 84.12 94 GLY A C 1
ATOM 721 O O . GLY A 1 94 ? 24.049 21.381 -19.973 1.00 84.12 94 GLY A O 1
ATOM 722 N N . GLN A 1 95 ? 24.730 22.856 -21.506 1.00 81.50 95 GLN A N 1
ATOM 723 C CA . GLN A 1 95 ? 23.500 22.740 -22.287 1.00 81.50 95 GLN A CA 1
ATOM 724 C C . GLN A 1 95 ? 23.480 21.390 -23.018 1.00 81.50 95 GLN A C 1
ATOM 726 O O . GLN A 1 95 ? 24.307 21.145 -23.893 1.00 81.50 95 GLN A O 1
ATOM 731 N N . THR A 1 96 ? 22.521 20.523 -22.683 1.00 79.62 96 THR A N 1
ATOM 732 C CA . THR A 1 96 ? 22.325 19.236 -23.369 1.00 79.62 96 THR A CA 1
ATOM 733 C C . THR A 1 96 ? 21.026 19.262 -24.170 1.00 79.62 96 THR A C 1
ATOM 735 O O . THR A 1 96 ? 19.973 19.644 -23.657 1.00 79.62 96 THR A O 1
ATOM 738 N N . ARG A 1 97 ? 21.072 18.841 -25.440 1.00 81.75 97 ARG A N 1
ATOM 739 C CA . ARG A 1 97 ? 19.873 18.692 -26.275 1.00 81.75 97 ARG A CA 1
ATOM 740 C C . ARG A 1 97 ? 19.216 17.333 -26.015 1.00 81.75 97 ARG A C 1
ATOM 742 O O . ARG A 1 97 ? 19.477 16.373 -26.731 1.00 81.75 97 ARG A O 1
ATOM 749 N N . GLY A 1 98 ? 18.334 17.290 -25.019 1.00 79.62 98 GLY A N 1
ATOM 750 C CA . GLY A 1 98 ? 17.601 16.082 -24.637 1.00 79.62 98 GLY A CA 1
ATOM 751 C C . GLY A 1 98 ? 18.455 15.077 -23.861 1.00 79.62 98 GLY A C 1
ATOM 752 O O . GLY A 1 98 ? 19.677 15.161 -23.831 1.00 79.62 98 GLY A O 1
ATOM 753 N N . THR A 1 99 ? 17.794 14.138 -23.194 1.00 82.69 99 THR A N 1
ATOM 754 C CA . THR A 1 99 ? 18.432 13.233 -22.225 1.00 82.69 99 THR A CA 1
ATOM 755 C C . THR A 1 99 ? 18.060 11.765 -22.440 1.00 82.69 99 THR A C 1
ATOM 757 O O . THR A 1 99 ? 18.581 10.893 -21.760 1.00 82.69 99 THR A O 1
ATOM 760 N N . SER A 1 100 ? 17.262 11.454 -23.467 1.00 76.25 100 SER A N 1
ATOM 761 C CA . SER A 1 100 ? 16.743 10.104 -23.741 1.00 76.25 100 SER A CA 1
ATOM 762 C C . SER A 1 100 ? 17.809 9.004 -23.837 1.00 76.25 100 SER A C 1
ATOM 764 O O . SER A 1 100 ? 17.531 7.862 -23.492 1.00 76.25 100 SER A O 1
ATOM 766 N N . SER A 1 101 ? 19.021 9.332 -24.295 1.00 79.44 101 SER A N 1
ATOM 767 C CA . SER A 1 101 ? 20.169 8.415 -24.368 1.00 79.44 101 SER A CA 1
ATOM 768 C C . SER A 1 101 ? 21.269 8.723 -23.346 1.00 79.44 101 SER A C 1
ATOM 770 O O . SER A 1 101 ? 22.329 8.098 -23.377 1.00 79.44 101 SER A O 1
ATOM 772 N N . ALA A 1 102 ? 21.066 9.715 -22.480 1.00 84.81 102 ALA A N 1
ATOM 773 C CA . ALA A 1 102 ? 22.053 10.143 -21.505 1.00 84.81 102 ALA A CA 1
ATOM 774 C C . ALA A 1 102 ? 22.073 9.181 -20.315 1.00 84.81 102 ALA A C 1
ATOM 776 O O . ALA A 1 102 ? 21.074 9.003 -19.626 1.00 84.81 102 ALA A O 1
ATOM 777 N N . LYS A 1 103 ? 23.235 8.594 -20.031 1.00 84.69 103 LYS A N 1
ATOM 778 C CA . LYS A 1 103 ? 23.401 7.658 -18.910 1.00 84.69 103 LYS A CA 1
ATOM 779 C C . LYS A 1 103 ? 23.441 8.336 -17.540 1.00 84.69 103 LYS A C 1
ATOM 781 O O . LYS A 1 103 ? 23.305 7.654 -16.531 1.00 84.69 103 LYS A O 1
ATOM 786 N N . TYR A 1 104 ? 23.617 9.656 -17.495 1.00 85.69 104 TYR A N 1
ATOM 787 C CA . TYR A 1 104 ? 23.502 10.436 -16.261 1.00 85.69 104 TYR A CA 1
ATOM 788 C C . TYR A 1 104 ? 22.045 10.697 -15.856 1.00 85.69 104 TYR A C 1
ATOM 790 O O . TYR A 1 104 ? 21.779 11.094 -14.724 1.00 85.69 104 TYR A O 1
ATOM 798 N N . ALA A 1 105 ? 21.095 10.522 -16.782 1.00 81.25 105 ALA A N 1
ATOM 799 C CA . ALA A 1 105 ? 19.706 10.904 -16.596 1.00 81.25 105 ALA A CA 1
ATOM 800 C C . ALA A 1 105 ? 18.805 9.671 -16.449 1.00 81.25 105 ALA A C 1
ATOM 802 O O . ALA A 1 105 ? 18.921 8.684 -17.173 1.00 81.25 105 ALA A O 1
ATOM 803 N N . ILE A 1 106 ? 17.883 9.731 -15.489 1.00 75.00 106 ILE A N 1
ATOM 804 C CA . ILE A 1 106 ? 16.974 8.630 -15.168 1.00 75.00 106 ILE A CA 1
ATOM 805 C C . ILE A 1 106 ? 15.591 8.945 -15.753 1.00 75.00 106 ILE A C 1
ATOM 807 O O . ILE A 1 106 ? 14.842 9.756 -15.215 1.00 75.00 106 ILE A O 1
ATOM 811 N N . HIS A 1 107 ? 15.231 8.273 -16.849 1.00 66.06 107 HIS A N 1
ATOM 812 C CA . HIS A 1 107 ? 13.963 8.466 -17.566 1.00 66.06 107 HIS A CA 1
ATOM 813 C C . HIS A 1 107 ? 12.995 7.316 -17.324 1.00 66.06 107 HIS A C 1
ATOM 815 O O . HIS A 1 107 ? 12.884 6.431 -18.162 1.00 66.06 107 HIS A O 1
ATOM 821 N N . ASN A 1 108 ? 12.354 7.300 -16.154 1.00 57.91 108 ASN A N 1
ATOM 822 C CA . ASN A 1 108 ? 11.091 6.574 -15.893 1.00 57.91 108 ASN A CA 1
ATOM 823 C C . ASN A 1 108 ? 10.662 6.583 -14.418 1.00 57.91 108 ASN A C 1
ATOM 825 O O . ASN A 1 108 ? 9.788 5.814 -14.029 1.00 57.91 108 ASN A O 1
ATOM 829 N N . TYR A 1 109 ? 11.291 7.404 -13.577 1.00 61.25 109 TYR A N 1
ATOM 830 C CA . TYR A 1 109 ? 11.251 7.163 -12.135 1.00 61.25 109 TYR A CA 1
ATOM 831 C C . TYR A 1 109 ? 11.158 8.409 -11.270 1.00 61.25 109 TYR A C 1
ATOM 833 O O . TYR A 1 109 ? 11.400 8.335 -10.065 1.00 61.25 109 TYR A O 1
ATOM 841 N N . GLU A 1 110 ? 10.808 9.555 -11.847 1.00 54.88 110 GLU A N 1
ATOM 842 C CA . GLU A 1 110 ? 10.318 10.618 -10.983 1.00 54.88 110 GLU A CA 1
ATOM 843 C C . GLU A 1 110 ? 8.990 10.148 -10.400 1.00 54.88 110 GLU A C 1
ATOM 845 O O . GLU A 1 110 ? 8.044 9.863 -11.139 1.00 54.88 110 GLU A O 1
ATOM 850 N N . ASP A 1 111 ? 8.938 10.034 -9.074 1.00 55.75 111 ASP A N 1
ATOM 851 C CA . ASP A 1 111 ? 7.681 9.925 -8.355 1.00 55.75 111 ASP A CA 1
ATOM 852 C C . ASP A 1 111 ? 6.869 11.194 -8.639 1.00 55.75 111 ASP A C 1
ATOM 854 O O . ASP A 1 111 ? 7.019 12.238 -8.004 1.00 55.75 111 ASP A O 1
ATOM 858 N N . ARG A 1 112 ? 6.036 11.108 -9.674 1.00 58.47 112 ARG A N 1
ATOM 859 C CA . ARG A 1 112 ? 5.143 12.179 -10.105 1.00 58.47 112 ARG A CA 1
ATOM 860 C C . ARG A 1 112 ? 3.825 12.167 -9.347 1.00 58.47 112 ARG A C 1
ATOM 862 O O . ARG A 1 112 ? 2.956 12.971 -9.669 1.00 58.47 112 ARG A O 1
ATOM 869 N N . SER A 1 113 ? 3.667 11.321 -8.325 1.00 58.12 113 SER A N 1
ATOM 870 C CA . SER A 1 113 ? 2.442 11.302 -7.518 1.00 58.12 113 SER A CA 1
ATOM 871 C C . SER A 1 113 ? 2.165 12.655 -6.851 1.00 58.12 113 SER A C 1
ATOM 873 O O . SER A 1 113 ? 1.007 13.008 -6.642 1.00 58.12 113 SER A O 1
ATOM 875 N N . ALA A 1 114 ? 3.211 13.456 -6.605 1.00 61.03 114 ALA A N 1
ATOM 876 C CA . ALA A 1 114 ? 3.095 14.810 -6.071 1.00 61.03 114 ALA A CA 1
ATOM 877 C C . ALA A 1 114 ? 2.583 15.854 -7.088 1.00 61.03 114 ALA A C 1
ATOM 879 O O . ALA A 1 114 ? 2.084 16.898 -6.676 1.00 61.03 114 ALA A O 1
ATOM 880 N N . SER A 1 115 ? 2.717 15.609 -8.397 1.00 63.47 115 SER A N 1
ATOM 881 C CA . SER A 1 115 ? 2.405 16.584 -9.456 1.00 63.47 115 SER A CA 1
ATOM 882 C C . SER A 1 115 ? 1.255 16.167 -10.371 1.00 63.47 115 SER A C 1
ATOM 884 O O . SER A 1 115 ? 0.587 17.033 -10.934 1.00 63.47 115 SER A O 1
ATOM 886 N N . GLN A 1 116 ? 0.994 14.867 -10.520 1.00 64.94 116 GLN A N 1
ATOM 887 C CA . GLN A 1 116 ? -0.029 14.359 -11.425 1.00 64.94 116 GLN A CA 1
ATOM 888 C C . GLN A 1 116 ? -0.679 13.089 -10.869 1.00 64.94 116 GLN A C 1
ATOM 890 O O . GLN A 1 116 ? -0.107 12.001 -10.899 1.00 64.94 116 GLN A O 1
ATOM 895 N N . ILE A 1 117 ? -1.921 13.228 -10.407 1.00 69.06 117 ILE A N 1
ATOM 896 C CA . ILE A 1 117 ? -2.770 12.105 -10.004 1.00 69.06 117 ILE A CA 1
ATOM 897 C C . ILE A 1 117 ? -3.719 11.814 -11.164 1.00 69.06 117 ILE A C 1
ATOM 899 O O . ILE A 1 117 ? -4.559 12.647 -11.495 1.00 69.06 117 ILE A O 1
ATOM 903 N N . ILE A 1 118 ? -3.584 10.644 -11.791 1.00 70.19 118 ILE A N 1
ATOM 904 C CA . ILE A 1 118 ? -4.522 10.194 -12.827 1.00 70.19 118 ILE A CA 1
ATOM 905 C C . ILE A 1 118 ? -5.736 9.580 -12.119 1.00 70.19 118 ILE A C 1
ATOM 907 O O . ILE A 1 118 ? -5.582 8.556 -11.443 1.00 70.19 118 ILE A O 1
ATOM 911 N N . PRO A 1 119 ? -6.940 10.171 -12.226 1.00 77.38 119 PRO A N 1
ATOM 912 C CA . PRO A 1 119 ? -8.123 9.586 -11.616 1.00 77.38 119 PRO A CA 1
ATOM 913 C C . PRO A 1 119 ? -8.500 8.284 -12.334 1.00 77.38 119 PRO A C 1
ATOM 915 O O . PRO A 1 119 ? -8.216 8.082 -13.513 1.00 77.38 119 PRO A O 1
ATOM 918 N N . HIS A 1 120 ? -9.193 7.387 -11.630 1.00 76.75 120 HIS A N 1
ATOM 919 C CA . HIS A 1 120 ? -9.573 6.077 -12.177 1.00 76.75 120 HIS A CA 1
ATOM 920 C C . HIS A 1 120 ? -10.460 6.152 -13.439 1.00 76.75 120 HIS A C 1
ATOM 922 O O . HIS A 1 120 ? -10.552 5.173 -14.184 1.00 76.75 120 HIS A O 1
ATOM 928 N N . SER A 1 121 ? -11.133 7.287 -13.660 1.00 81.31 121 SER A N 1
ATOM 929 C CA . SER A 1 121 ? -11.928 7.587 -14.856 1.00 81.31 121 SER A CA 1
ATOM 930 C C . SER A 1 121 ? -11.070 7.765 -16.104 1.00 81.31 121 SER A C 1
ATOM 932 O O . SER A 1 121 ? -11.515 7.419 -17.195 1.00 81.31 121 SER A O 1
ATOM 934 N N . ASP A 1 122 ? -9.840 8.245 -15.928 1.00 83.50 122 ASP A N 1
ATOM 935 C CA . ASP A 1 122 ? -8.945 8.653 -17.011 1.00 83.50 122 ASP A CA 1
ATOM 936 C C . ASP A 1 122 ? -7.930 7.548 -17.342 1.00 83.50 122 ASP A C 1
ATOM 938 O O . ASP A 1 122 ? -7.182 7.632 -18.316 1.00 83.50 122 ASP A O 1
ATOM 942 N N . LEU A 1 123 ? -7.913 6.469 -16.549 1.00 76.44 123 LEU A N 1
ATOM 943 C CA . LEU A 1 123 ? -7.128 5.278 -16.842 1.00 76.44 123 LEU A CA 1
ATOM 944 C C . LEU A 1 123 ? -7.680 4.573 -18.086 1.00 76.44 123 LEU A C 1
ATOM 946 O O . LEU A 1 123 ? -8.840 4.147 -18.128 1.00 76.44 123 LEU A O 1
ATOM 950 N N . PHE A 1 124 ? -6.818 4.351 -19.078 1.00 79.56 124 PHE A N 1
ATOM 951 C CA . PHE A 1 124 ? -7.153 3.490 -20.206 1.00 79.56 124 PHE A CA 1
ATOM 952 C C . PHE A 1 124 ? -7.194 2.021 -19.757 1.00 79.56 124 PHE A C 1
ATOM 954 O O . PHE A 1 124 ? -6.175 1.337 -19.651 1.00 79.56 124 PHE A O 1
ATOM 961 N N . LYS A 1 125 ? -8.407 1.527 -19.500 1.00 78.19 125 LYS A N 1
ATOM 962 C CA . LYS A 1 125 ? -8.670 0.159 -19.022 1.00 78.19 125 LYS A CA 1
ATOM 963 C C . LYS A 1 125 ? -8.737 -0.887 -20.137 1.00 78.19 125 LYS A C 1
ATOM 965 O O . LYS A 1 125 ? -8.876 -2.062 -19.832 1.00 78.19 125 LYS A O 1
ATOM 970 N N . GLY A 1 126 ? -8.630 -0.489 -21.409 1.00 80.94 126 GLY A N 1
ATOM 971 C CA . GLY A 1 126 ? -8.820 -1.387 -22.557 1.00 80.94 126 GLY A CA 1
ATOM 972 C C . GLY A 1 126 ? -7.843 -2.568 -22.619 1.00 80.94 126 GLY A C 1
ATOM 973 O O . GLY A 1 126 ? -8.158 -3.586 -23.225 1.00 80.94 126 GLY A O 1
ATOM 974 N N . HIS A 1 127 ? -6.689 -2.468 -21.954 1.00 74.44 127 HIS A N 1
ATOM 975 C CA . HIS A 1 127 ? -5.720 -3.565 -21.846 1.00 74.44 127 HIS A CA 1
ATOM 976 C C . HIS A 1 127 ? -6.095 -4.627 -20.798 1.00 74.44 127 HIS A C 1
ATOM 978 O O . HIS A 1 127 ? -5.497 -5.701 -20.781 1.00 74.44 127 HIS A O 1
ATOM 984 N N . PHE A 1 128 ? -7.052 -4.341 -19.910 1.00 77.50 128 PHE A N 1
ATOM 985 C CA . PHE A 1 128 ? -7.457 -5.238 -18.833 1.00 77.50 128 PHE A CA 1
ATOM 986 C C . PHE A 1 128 ? -8.823 -5.836 -19.148 1.00 77.50 128 PHE A C 1
ATOM 988 O O . PHE A 1 128 ? -9.800 -5.120 -19.377 1.00 77.50 128 PHE A O 1
ATOM 995 N N . LYS A 1 129 ? -8.907 -7.167 -19.137 1.00 82.19 129 LYS A N 1
ATOM 996 C CA . LYS A 1 129 ? -10.201 -7.843 -19.220 1.00 82.19 129 LYS A CA 1
ATOM 997 C C . LYS A 1 129 ? -11.012 -7.502 -17.975 1.00 82.19 129 LYS A C 1
ATOM 999 O O . LYS A 1 129 ? -10.471 -7.441 -16.872 1.00 82.19 129 LYS A O 1
ATOM 1004 N N . TYR A 1 130 ? -12.308 -7.280 -18.161 1.00 85.62 130 TYR A N 1
ATOM 1005 C CA . TYR A 1 130 ? -13.201 -7.118 -17.027 1.00 85.62 130 TYR A CA 1
ATOM 1006 C C . TYR A 1 130 ? -13.240 -8.416 -16.223 1.00 85.62 130 TYR A C 1
ATOM 1008 O O . TYR A 1 130 ? -13.492 -9.490 -16.766 1.00 85.62 130 TYR A O 1
ATOM 1016 N N . GLU A 1 131 ? -13.045 -8.283 -14.921 1.00 86.12 131 GLU A N 1
ATOM 1017 C CA . GLU A 1 131 ? -13.249 -9.345 -13.954 1.00 86.12 131 GLU A CA 1
ATOM 1018 C C . GLU A 1 131 ? -14.106 -8.770 -12.825 1.00 86.12 131 GLU A C 1
ATOM 1020 O O . GLU A 1 131 ? -13.890 -7.636 -12.373 1.00 86.12 131 GLU A O 1
ATOM 1025 N N . ALA A 1 132 ? -15.113 -9.516 -12.379 1.00 88.56 132 ALA A N 1
ATOM 1026 C CA . ALA A 1 132 ? -15.956 -9.078 -11.276 1.00 88.56 132 ALA A CA 1
ATOM 1027 C C . ALA A 1 132 ? -15.159 -9.111 -9.964 1.00 88.56 132 ALA A C 1
ATOM 1029 O O . ALA A 1 132 ? -14.368 -10.020 -9.729 1.00 88.56 132 ALA A O 1
ATOM 1030 N N . ARG A 1 133 ? -15.359 -8.110 -9.101 1.00 87.94 133 ARG A N 1
ATOM 1031 C CA . ARG A 1 133 ? -14.744 -8.093 -7.765 1.00 87.94 133 ARG A CA 1
ATOM 1032 C C . ARG A 1 133 ? -15.276 -9.260 -6.936 1.00 87.94 133 ARG A C 1
ATOM 1034 O O . ARG A 1 133 ? -16.499 -9.399 -6.841 1.00 87.94 133 ARG A O 1
ATOM 1041 N N . GLY A 1 134 ? -14.390 -10.000 -6.267 1.00 87.44 134 GLY A N 1
ATOM 1042 C CA . GLY A 1 134 ? -14.780 -10.998 -5.273 1.00 87.44 134 GLY A CA 1
ATOM 1043 C C . GLY A 1 134 ? -15.496 -10.327 -4.102 1.00 87.44 134 GLY A C 1
ATOM 1044 O O . GLY A 1 134 ? -14.868 -9.688 -3.256 1.00 87.44 134 GLY A O 1
ATOM 1045 N N . ARG A 1 135 ? -16.832 -10.394 -4.072 1.00 87.56 135 ARG A N 1
ATOM 1046 C CA . ARG A 1 135 ? -17.613 -9.897 -2.933 1.00 87.56 135 ARG A CA 1
ATOM 1047 C C . ARG A 1 135 ? -17.431 -10.875 -1.779 1.00 87.56 135 ARG A C 1
ATOM 1049 O O . ARG A 1 135 ? -17.560 -12.076 -1.979 1.00 87.56 135 ARG A O 1
ATOM 1056 N N . ARG A 1 136 ? -17.097 -10.350 -0.601 1.00 89.56 136 ARG A N 1
ATOM 1057 C CA . ARG A 1 136 ? -17.009 -11.160 0.614 1.00 89.56 136 ARG A CA 1
ATOM 1058 C C . ARG A 1 136 ? -18.410 -11.520 1.071 1.00 89.56 136 ARG A C 1
ATOM 1060 O O . ARG A 1 136 ? -19.318 -10.697 0.954 1.00 89.56 136 ARG A O 1
ATOM 1067 N N . ASP A 1 137 ? -18.542 -12.724 1.598 1.00 90.25 137 ASP A N 1
ATOM 1068 C CA . ASP A 1 137 ? -19.777 -13.158 2.224 1.00 90.25 137 ASP A CA 1
ATOM 1069 C C . ASP A 1 137 ? -19.942 -12.477 3.580 1.00 90.25 137 ASP A C 1
ATOM 1071 O O . ASP A 1 137 ? -18.975 -12.252 4.316 1.00 90.25 137 ASP A O 1
ATOM 1075 N N . GLU A 1 138 ? -21.190 -12.192 3.919 1.00 91.62 138 GLU A N 1
ATOM 1076 C CA . GLU A 1 138 ? -21.563 -11.631 5.207 1.00 91.62 138 GLU A CA 1
ATOM 1077 C C . GLU A 1 138 ? -22.448 -12.620 5.963 1.00 91.62 138 GLU A C 1
ATOM 1079 O O . GLU A 1 138 ? -23.318 -13.279 5.388 1.00 91.62 138 GLU A O 1
ATOM 1084 N N . VAL A 1 139 ? -22.218 -12.738 7.266 1.00 89.81 139 VAL A N 1
ATOM 1085 C CA . VAL A 1 139 ? -23.118 -13.449 8.171 1.00 89.81 139 VAL A CA 1
ATOM 1086 C C . VAL A 1 139 ? -24.215 -12.474 8.575 1.00 89.81 139 VAL A C 1
ATOM 1088 O O . VAL A 1 139 ? -23.967 -11.486 9.270 1.00 89.81 139 VAL A O 1
ATOM 1091 N N . HIS A 1 140 ? -25.439 -12.738 8.121 1.00 89.31 140 HIS A N 1
ATOM 1092 C CA . HIS A 1 140 ? -26.597 -11.999 8.600 1.00 89.31 140 HIS A CA 1
ATOM 1093 C C . HIS A 1 140 ? -26.954 -12.461 10.015 1.00 89.31 140 HIS A C 1
ATOM 1095 O O . HIS A 1 140 ? -27.039 -13.660 10.278 1.00 89.31 140 HIS A O 1
ATOM 1101 N N . ILE A 1 141 ? -27.162 -11.502 10.916 1.00 87.19 141 ILE A N 1
ATOM 1102 C CA . ILE A 1 141 ? -27.581 -11.753 12.295 1.00 87.19 141 ILE A CA 1
ATOM 1103 C C . ILE A 1 141 ? -28.911 -11.038 12.484 1.00 87.19 141 ILE A C 1
ATOM 1105 O O . ILE A 1 141 ? -28.978 -9.815 12.345 1.00 87.19 141 ILE A O 1
ATOM 1109 N N . GLU A 1 142 ? -29.943 -11.814 12.797 1.00 89.06 142 GLU A N 1
ATOM 1110 C CA . GLU A 1 142 ? -31.268 -11.298 13.137 1.00 89.06 142 GLU A CA 1
ATOM 1111 C C . GLU A 1 142 ? -31.206 -10.440 14.408 1.00 89.06 142 GLU A C 1
ATOM 1113 O O . GLU A 1 142 ? -30.382 -10.676 15.295 1.00 89.06 142 GLU A O 1
ATOM 1118 N N . GLY A 1 143 ? -32.065 -9.421 14.496 1.00 88.19 143 GLY A N 1
ATOM 1119 C CA . GLY A 1 143 ? -31.980 -8.387 15.535 1.00 88.19 143 GLY A CA 1
ATOM 1120 C C . GLY A 1 143 ? -32.017 -8.922 16.973 1.00 88.19 143 GLY A C 1
ATOM 1121 O O . GLY A 1 143 ? -31.311 -8.413 17.843 1.00 88.19 143 GLY A O 1
ATOM 1122 N N . ASP A 1 144 ? -32.787 -9.980 17.215 1.00 92.38 144 ASP A N 1
ATOM 1123 C CA . ASP A 1 144 ? -32.910 -10.667 18.505 1.00 92.38 144 ASP A CA 1
ATOM 1124 C C . ASP A 1 144 ? -31.642 -11.440 18.911 1.00 92.38 144 ASP A C 1
ATOM 1126 O O . ASP A 1 144 ? -31.423 -11.692 20.095 1.00 92.38 144 ASP A O 1
ATOM 1130 N N . LYS A 1 145 ? -30.772 -11.764 17.948 1.00 87.06 145 LYS A N 1
ATOM 1131 C CA . LYS A 1 145 ? -29.524 -12.517 18.144 1.00 87.06 145 LYS A CA 1
ATOM 1132 C C . LYS A 1 145 ? -28.272 -11.645 18.149 1.00 87.06 145 LYS A C 1
ATOM 1134 O O . LYS A 1 145 ? -27.167 -12.178 18.167 1.00 87.06 145 LYS A O 1
ATOM 1139 N N . VAL A 1 146 ? -28.413 -10.318 18.115 1.00 86.69 146 VAL A N 1
ATOM 1140 C CA . VAL A 1 146 ? -27.261 -9.399 18.128 1.00 86.69 146 VAL A CA 1
ATOM 1141 C C . VAL A 1 146 ? -26.594 -9.363 19.504 1.00 86.69 146 VAL A C 1
ATOM 1143 O O . VAL A 1 146 ? -25.369 -9.331 19.603 1.00 86.69 146 VAL A O 1
ATOM 1146 N N . LEU A 1 147 ? -27.383 -9.368 20.581 1.00 88.06 147 LEU A N 1
ATOM 1147 C CA . LEU A 1 147 ? -26.844 -9.279 21.936 1.00 88.06 147 LEU A CA 1
ATOM 1148 C C . LEU A 1 147 ? -26.130 -10.581 22.317 1.00 88.06 147 LEU A C 1
ATOM 1150 O O . LEU A 1 147 ? -26.739 -11.645 22.359 1.00 88.06 147 LEU A O 1
ATOM 1154 N N . GLY A 1 148 ? -24.835 -10.480 22.624 1.00 84.69 148 GLY A N 1
ATOM 1155 C CA . GLY A 1 148 ? -23.999 -11.624 23.003 1.00 84.69 148 GLY A CA 1
ATOM 1156 C C . GLY A 1 148 ? -23.411 -12.407 21.827 1.00 84.69 148 GLY A C 1
ATOM 1157 O O . GLY A 1 148 ? -22.686 -13.371 22.063 1.00 84.69 148 GLY A O 1
ATOM 1158 N N . ASN A 1 149 ? -23.674 -11.998 20.582 1.00 83.75 149 ASN A N 1
ATOM 1159 C CA . ASN A 1 149 ? -23.032 -12.574 19.406 1.00 83.75 149 ASN A CA 1
ATOM 1160 C C . ASN A 1 149 ? -21.736 -11.809 19.082 1.00 83.75 149 ASN A C 1
ATOM 1162 O O . ASN A 1 149 ? -21.757 -10.602 18.845 1.00 83.75 149 ASN A O 1
ATOM 1166 N N . PHE A 1 150 ? -20.616 -12.533 19.084 1.00 83.62 150 PHE A N 1
ATOM 1167 C CA . PHE A 1 150 ? -19.274 -12.028 18.772 1.00 83.62 150 PHE A CA 1
ATOM 1168 C C . PHE A 1 150 ? -18.694 -12.662 17.496 1.00 83.62 150 PHE A C 1
ATOM 1170 O O . PHE A 1 150 ? -17.486 -12.617 17.274 1.00 83.62 150 PHE A O 1
ATOM 1177 N N . GLU A 1 151 ? -19.534 -13.291 16.672 1.00 85.25 151 GLU A N 1
ATOM 1178 C CA . GLU A 1 151 ? -19.116 -13.861 15.396 1.00 85.25 151 GLU A CA 1
ATOM 1179 C C . GLU A 1 151 ? -18.755 -12.759 14.394 1.00 85.25 151 GLU A C 1
ATOM 1181 O O . GLU A 1 151 ? -19.398 -11.708 14.307 1.00 85.25 151 GLU A O 1
ATOM 1186 N N . GLU A 1 152 ? -17.720 -13.025 13.597 1.00 83.75 152 GLU A N 1
ATOM 1187 C CA . GLU A 1 152 ? -17.298 -12.136 12.519 1.00 83.75 152 GLU A CA 1
ATOM 1188 C C . GLU A 1 152 ? -18.406 -11.987 11.471 1.00 83.75 152 GLU A C 1
ATOM 1190 O O . GLU A 1 152 ? -18.819 -12.941 10.807 1.00 83.75 152 GLU A O 1
ATOM 1195 N N . ARG A 1 153 ? -18.864 -10.746 11.291 1.00 86.50 153 ARG A N 1
ATOM 1196 C CA . ARG A 1 153 ? -19.898 -10.392 10.310 1.00 86.50 153 ARG A CA 1
ATOM 1197 C C . ARG A 1 153 ? -19.395 -10.538 8.883 1.00 86.50 153 ARG A C 1
ATOM 1199 O O . ARG A 1 153 ? -20.154 -10.951 8.015 1.00 86.50 153 ARG A O 1
ATOM 1206 N N . ILE A 1 154 ? -18.140 -10.171 8.633 1.00 89.12 154 ILE A N 1
ATOM 1207 C CA . ILE A 1 154 ? -17.525 -10.235 7.307 1.00 89.12 154 ILE A CA 1
ATOM 1208 C C . ILE A 1 154 ? -16.647 -11.475 7.274 1.00 89.12 154 ILE A C 1
ATOM 1210 O O . ILE A 1 154 ? -15.626 -11.539 7.956 1.00 89.12 154 ILE A O 1
ATOM 1214 N N . LYS A 1 155 ? -17.001 -12.447 6.433 1.00 89.75 155 LYS A N 1
ATOM 1215 C CA . LYS A 1 155 ? -16.157 -13.625 6.254 1.00 89.75 155 LYS A CA 1
ATOM 1216 C C . LYS A 1 155 ? -14.879 -13.218 5.525 1.00 89.75 155 LYS A C 1
ATOM 1218 O O . LYS A 1 155 ? -14.912 -12.599 4.455 1.00 89.75 155 LYS A O 1
ATOM 1223 N N . GLY A 1 156 ? -13.740 -13.543 6.134 1.00 89.25 156 GLY A N 1
ATOM 1224 C CA . GLY A 1 156 ? -12.433 -13.372 5.511 1.00 89.25 156 GLY A CA 1
ATOM 1225 C C . GLY A 1 156 ? -12.342 -14.154 4.201 1.00 89.25 156 GLY A C 1
ATOM 1226 O O . GLY A 1 156 ? -12.987 -15.189 4.039 1.00 89.25 156 GLY A O 1
ATOM 1227 N N . LEU A 1 157 ? -11.539 -13.655 3.261 1.00 91.19 157 LEU A N 1
ATOM 1228 C CA . LEU A 1 157 ? -11.211 -14.428 2.066 1.00 91.19 157 LEU A CA 1
ATOM 1229 C C . LEU A 1 157 ? -10.372 -15.640 2.477 1.00 91.19 157 LEU A C 1
ATOM 1231 O O . LEU A 1 157 ? -9.464 -15.516 3.301 1.00 91.19 157 LEU A O 1
ATOM 1235 N N . THR A 1 158 ? -10.644 -16.788 1.862 1.00 92.62 158 THR A N 1
ATOM 1236 C CA . THR A 1 158 ? -9.697 -17.909 1.869 1.00 92.62 158 THR A CA 1
ATOM 1237 C C . THR A 1 158 ? -8.381 -17.476 1.222 1.00 92.62 158 THR A C 1
ATOM 1239 O O . THR A 1 158 ? -8.343 -16.517 0.447 1.00 92.62 158 THR A O 1
ATOM 1242 N N . GLU A 1 159 ? -7.293 -18.187 1.512 1.00 93.69 159 GLU A N 1
ATOM 1243 C CA . GLU A 1 159 ? -5.986 -17.899 0.914 1.00 93.69 159 GLU A CA 1
ATOM 1244 C C . GLU A 1 159 ? -6.052 -17.877 -0.620 1.00 93.69 159 GLU A C 1
ATOM 1246 O O . GLU A 1 159 ? -5.565 -16.942 -1.254 1.00 93.69 159 GLU A O 1
ATOM 1251 N N . GLU A 1 160 ? -6.749 -18.842 -1.220 1.00 93.00 160 GLU A N 1
ATOM 1252 C CA . GLU A 1 160 ? -6.948 -18.904 -2.667 1.00 93.00 160 GLU A CA 1
ATOM 1253 C C . GLU A 1 160 ? -7.696 -17.675 -3.205 1.00 93.00 160 GLU A C 1
ATOM 1255 O O . GLU A 1 160 ? -7.265 -17.051 -4.179 1.00 93.00 160 GLU A O 1
ATOM 1260 N N . GLN A 1 161 ? -8.792 -17.279 -2.552 1.00 92.19 161 GLN A N 1
ATOM 1261 C CA . GLN A 1 161 ? -9.541 -16.081 -2.932 1.00 92.19 161 GLN A CA 1
ATOM 1262 C C . GLN A 1 161 ? -8.697 -14.809 -2.772 1.00 92.19 161 GLN A C 1
ATOM 1264 O O . GLN A 1 161 ? -8.771 -13.918 -3.617 1.00 92.19 161 GLN A O 1
ATOM 1269 N N . ALA A 1 162 ? -7.881 -14.721 -1.720 1.00 91.06 162 ALA A N 1
ATOM 1270 C CA . ALA A 1 162 ? -6.991 -13.589 -1.486 1.00 91.06 162 ALA A CA 1
ATOM 1271 C C . ALA A 1 162 ? -5.901 -13.491 -2.565 1.00 91.06 162 ALA A C 1
ATOM 1273 O O . ALA A 1 162 ? -5.657 -12.404 -3.092 1.00 91.06 162 ALA A O 1
ATOM 1274 N N . ILE A 1 163 ? -5.293 -14.619 -2.947 1.00 90.12 163 ILE A N 1
ATOM 1275 C CA . ILE A 1 163 ? -4.321 -14.693 -4.047 1.00 90.12 163 ILE A CA 1
ATOM 1276 C C . ILE A 1 163 ? -4.976 -14.269 -5.365 1.00 90.12 163 ILE A C 1
ATOM 1278 O O . ILE A 1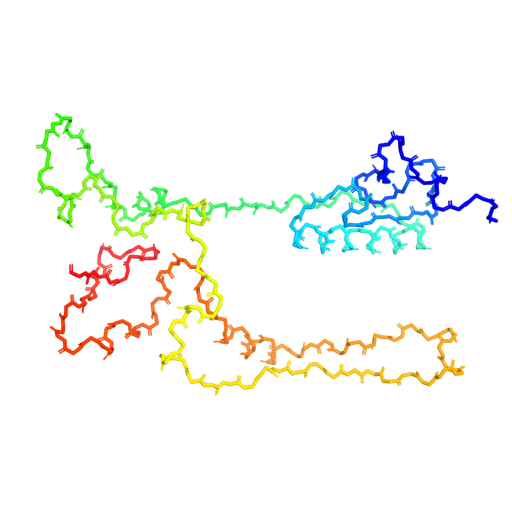 163 ? -4.395 -13.484 -6.116 1.00 90.12 163 ILE A O 1
ATOM 1282 N N . ASN A 1 164 ? -6.183 -14.759 -5.652 1.00 88.81 164 ASN A N 1
ATOM 1283 C CA . ASN A 1 164 ? -6.897 -14.406 -6.877 1.00 88.81 164 ASN A CA 1
ATOM 1284 C C . ASN A 1 164 ? -7.286 -12.919 -6.915 1.00 88.81 164 ASN A C 1
ATOM 1286 O O . ASN A 1 164 ? -7.086 -12.278 -7.945 1.00 88.81 164 ASN A O 1
ATOM 1290 N N . GLU A 1 165 ? -7.725 -12.324 -5.801 1.00 89.06 165 GLU A N 1
ATOM 1291 C CA . GLU A 1 165 ? -7.960 -10.873 -5.740 1.00 89.06 165 GLU A CA 1
ATOM 1292 C C . GLU A 1 165 ? -6.650 -10.081 -5.904 1.00 89.06 165 GLU A C 1
ATOM 1294 O O . GLU A 1 165 ? -6.631 -9.053 -6.576 1.00 89.06 165 GLU A O 1
ATOM 1299 N N . GLY A 1 166 ? -5.526 -10.588 -5.387 1.00 86.56 166 GLY A N 1
ATOM 1300 C CA . GLY A 1 166 ? -4.202 -9.995 -5.592 1.00 86.56 166 GLY A CA 1
ATOM 1301 C C . GLY A 1 166 ? -3.757 -9.966 -7.060 1.00 86.56 166 GLY A C 1
ATOM 1302 O O . GLY A 1 166 ? -3.115 -9.007 -7.484 1.00 86.56 166 GLY A O 1
ATOM 1303 N N . LYS A 1 167 ? -4.145 -10.961 -7.871 1.00 83.50 167 LYS A N 1
ATOM 1304 C CA . LYS A 1 167 ? -3.858 -10.989 -9.322 1.00 83.50 167 LYS A CA 1
ATOM 1305 C C . LYS A 1 167 ? -4.606 -9.904 -10.106 1.00 83.50 167 LYS A C 1
ATOM 1307 O O . LYS A 1 167 ? -4.165 -9.543 -11.194 1.00 83.50 167 LYS A O 1
ATOM 1312 N N . ARG A 1 168 ? -5.702 -9.362 -9.560 1.00 82.25 168 ARG A N 1
ATOM 1313 C CA . ARG A 1 168 ? -6.455 -8.236 -10.144 1.00 82.25 168 ARG A CA 1
ATOM 1314 C C . ARG A 1 168 ? -5.810 -6.874 -9.868 1.00 82.25 168 ARG A C 1
ATOM 1316 O O . ARG A 1 168 ? -6.250 -5.874 -10.438 1.00 82.25 168 ARG A O 1
ATOM 1323 N N . CYS A 1 169 ? -4.808 -6.801 -8.985 1.00 74.25 169 CYS A N 1
ATOM 1324 C CA . CYS A 1 169 ? -4.137 -5.547 -8.650 1.00 74.25 169 CYS A CA 1
ATOM 1325 C C . CYS A 1 169 ? -3.490 -4.912 -9.890 1.00 74.25 169 CYS A C 1
ATOM 1327 O O . CYS A 1 169 ? -2.705 -5.537 -10.600 1.00 74.25 169 CYS A O 1
ATOM 1329 N N . MET A 1 170 ? -3.782 -3.631 -10.116 1.00 68.75 170 MET A N 1
ATOM 1330 C CA . MET A 1 170 ? -3.083 -2.805 -11.101 1.00 68.75 170 MET A CA 1
ATOM 1331 C C . MET A 1 170 ? -1.857 -2.158 -10.443 1.00 68.75 170 MET A C 1
ATOM 1333 O O . MET A 1 170 ? -1.950 -1.654 -9.324 1.00 68.75 170 MET A O 1
ATOM 1337 N N . SER A 1 171 ? -0.706 -2.162 -11.125 1.00 65.75 171 SER A N 1
ATOM 1338 C CA . SER A 1 171 ? 0.497 -1.471 -10.635 1.00 65.75 171 SER A CA 1
ATOM 1339 C C . SER A 1 171 ? 0.273 0.043 -10.594 1.00 65.75 171 SER A C 1
ATOM 1341 O O . SER A 1 171 ? -0.210 0.630 -11.562 1.00 65.75 171 SER A O 1
ATOM 1343 N N . CYS A 1 172 ? 0.649 0.676 -9.482 1.00 60.31 172 CYS A N 1
ATOM 1344 C CA . CYS A 1 172 ? 0.402 2.089 -9.201 1.00 60.31 172 CYS A CA 1
ATOM 1345 C C . CYS A 1 172 ? 1.584 3.024 -9.516 1.00 60.31 172 CYS A C 1
ATOM 1347 O O . CYS A 1 172 ? 1.596 4.146 -9.020 1.00 60.31 172 CYS A O 1
ATOM 1349 N N . GLY A 1 173 ? 2.582 2.603 -10.305 1.00 66.12 173 GLY A N 1
ATOM 1350 C CA . GLY A 1 173 ? 3.647 3.544 -10.697 1.00 66.12 173 GLY A CA 1
ATOM 1351 C C . GLY A 1 173 ? 4.982 2.976 -11.171 1.00 66.12 173 GLY A C 1
ATOM 1352 O O . GLY A 1 173 ? 5.852 3.758 -11.530 1.00 66.12 173 GLY A O 1
ATOM 1353 N N . MET A 1 174 ? 5.172 1.652 -11.209 1.00 69.06 174 MET A N 1
ATOM 1354 C CA . MET A 1 174 ? 6.385 1.044 -11.778 1.00 69.06 174 MET A CA 1
ATOM 1355 C C . MET A 1 174 ? 6.055 -0.080 -12.757 1.00 69.06 174 MET A C 1
ATOM 1357 O O . MET A 1 174 ? 5.048 -0.782 -12.609 1.00 69.06 174 MET A O 1
ATOM 1361 N N . CYS A 1 175 ? 6.926 -0.273 -13.754 1.00 76.31 175 CYS A N 1
ATOM 1362 C CA . CYS A 1 175 ? 6.836 -1.438 -14.626 1.00 76.31 175 CYS A CA 1
ATOM 1363 C C . CYS A 1 175 ? 6.948 -2.714 -13.780 1.00 76.31 175 CYS A C 1
ATOM 1365 O O . CYS A 1 175 ? 7.920 -2.901 -13.053 1.00 76.31 175 CYS A O 1
ATOM 1367 N N . PHE A 1 176 ? 5.945 -3.579 -13.895 1.00 77.81 176 PHE A N 1
ATOM 1368 C CA . PHE A 1 176 ? 5.832 -4.847 -13.170 1.00 77.81 176 PHE A CA 1
ATOM 1369 C C . PHE A 1 176 ? 5.967 -6.049 -14.113 1.00 77.81 176 PHE A C 1
ATOM 1371 O O . PHE A 1 176 ? 5.476 -7.134 -13.828 1.00 77.81 176 PHE A O 1
ATOM 1378 N N . GLU A 1 177 ? 6.607 -5.827 -15.265 1.00 83.81 177 GLU A N 1
ATOM 1379 C CA . GLU A 1 177 ? 6.965 -6.879 -16.224 1.00 83.81 177 GLU A CA 1
ATOM 1380 C C . GLU A 1 177 ? 5.759 -7.619 -16.839 1.00 83.81 177 GLU A C 1
ATOM 1382 O O . GLU A 1 177 ? 5.852 -8.776 -17.228 1.00 83.81 177 GLU A O 1
ATOM 1387 N N . CYS A 1 178 ? 4.620 -6.935 -16.994 1.00 81.50 178 CYS A N 1
ATOM 1388 C CA . CYS A 1 178 ? 3.390 -7.522 -17.544 1.00 81.50 178 CYS A CA 1
ATOM 1389 C C . CYS A 1 178 ? 3.354 -7.693 -19.066 1.00 81.50 178 CYS A C 1
ATOM 1391 O O . CYS A 1 178 ? 2.354 -8.166 -19.595 1.00 81.50 178 CYS A O 1
ATOM 1393 N N . ASP A 1 179 ? 4.389 -7.238 -19.777 1.00 86.50 179 ASP A N 1
ATOM 1394 C CA . ASP A 1 179 ? 4.527 -7.294 -21.240 1.00 86.50 179 ASP A CA 1
ATOM 1395 C C . ASP A 1 179 ? 3.435 -6.597 -22.084 1.00 86.50 179 ASP A C 1
ATOM 1397 O O . ASP A 1 179 ? 3.610 -6.479 -23.296 1.00 86.50 179 ASP A O 1
ATOM 1401 N N . ASN A 1 180 ? 2.370 -6.040 -21.492 1.00 83.81 180 ASN A N 1
ATOM 1402 C CA . ASN A 1 180 ? 1.284 -5.386 -22.238 1.00 83.81 180 ASN A CA 1
ATOM 1403 C C . ASN A 1 180 ? 1.794 -4.296 -23.195 1.00 83.81 180 ASN A C 1
ATOM 1405 O O . ASN A 1 180 ? 1.401 -4.256 -24.356 1.00 83.81 180 ASN A O 1
ATOM 1409 N N . CYS A 1 181 ? 2.719 -3.445 -22.747 1.00 83.88 181 CYS A N 1
ATOM 1410 C CA . CYS A 1 181 ? 3.303 -2.401 -23.595 1.00 83.88 181 CYS A CA 1
ATOM 1411 C C . CYS A 1 181 ? 4.058 -2.953 -24.818 1.00 83.88 181 CYS A C 1
ATOM 1413 O O . CYS A 1 181 ? 4.071 -2.295 -25.851 1.00 83.88 181 CYS A O 1
ATOM 1415 N N . VAL A 1 182 ? 4.655 -4.146 -24.728 1.00 88.38 182 VAL A N 1
ATOM 1416 C CA . VAL A 1 182 ? 5.331 -4.803 -25.858 1.00 88.38 182 VAL A CA 1
ATOM 1417 C C . VAL A 1 182 ? 4.308 -5.454 -26.785 1.00 88.38 182 VAL A C 1
ATOM 1419 O O . VAL A 1 182 ? 4.400 -5.303 -27.997 1.00 88.38 182 VAL A O 1
ATOM 1422 N N . ILE A 1 183 ? 3.316 -6.147 -26.217 1.00 87.69 183 ILE A N 1
ATOM 1423 C CA . ILE A 1 183 ? 2.283 -6.880 -26.965 1.00 87.69 183 ILE A CA 1
ATOM 1424 C C . ILE A 1 183 ? 1.418 -5.928 -27.798 1.00 87.69 183 ILE A C 1
ATOM 1426 O O . ILE A 1 183 ? 1.130 -6.208 -28.957 1.00 87.69 183 ILE A O 1
ATOM 1430 N N . PHE A 1 184 ? 1.017 -4.795 -27.220 1.00 86.12 184 PHE A N 1
ATOM 1431 C CA . PHE A 1 184 ? 0.126 -3.833 -27.868 1.00 86.12 184 PHE A CA 1
ATOM 1432 C C . PHE A 1 184 ? 0.854 -2.790 -28.720 1.00 86.12 184 PHE A C 1
ATOM 1434 O O . PHE A 1 184 ? 0.196 -1.901 -29.250 1.00 86.12 184 PHE A O 1
ATOM 1441 N N . CYS A 1 185 ? 2.183 -2.852 -28.862 1.00 87.75 185 CYS A N 1
ATOM 1442 C CA . CYS A 1 185 ? 2.925 -1.891 -29.676 1.00 87.75 185 CYS A CA 1
ATOM 1443 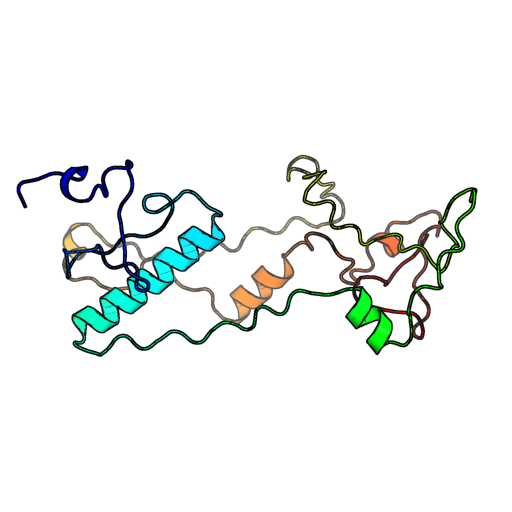C C . CYS A 1 185 ? 2.990 -2.349 -31.146 1.00 87.75 185 CYS A C 1
ATOM 1445 O O . CYS A 1 185 ? 3.872 -3.138 -31.491 1.00 87.75 185 CYS A O 1
ATOM 1447 N N . PRO A 1 186 ? 2.138 -1.831 -32.057 1.00 85.94 186 PRO A N 1
ATOM 1448 C CA . PRO A 1 186 ? 2.154 -2.258 -33.460 1.00 85.94 186 PRO A CA 1
ATOM 1449 C C . PRO A 1 186 ? 3.445 -1.849 -34.178 1.00 85.94 186 PRO A C 1
ATOM 1451 O O . PRO A 1 186 ? 3.874 -2.497 -35.126 1.00 85.94 186 PRO A O 1
ATOM 1454 N N . GLN A 1 187 ? 4.076 -0.764 -33.724 1.00 89.12 187 GLN A N 1
ATOM 1455 C CA . GLN A 1 187 ? 5.262 -0.182 -34.350 1.00 89.12 187 GLN A CA 1
ATOM 1456 C C . GLN A 1 187 ? 6.573 -0.794 -33.845 1.00 89.12 187 GLN A C 1
ATOM 1458 O O . GLN A 1 187 ? 7.640 -0.385 -34.291 1.00 89.12 187 GLN A O 1
ATOM 1463 N N . THR A 1 188 ? 6.525 -1.750 -32.907 1.00 88.38 188 THR A N 1
ATOM 1464 C CA . THR A 1 188 ? 7.731 -2.301 -32.251 1.00 88.38 188 THR A CA 1
ATOM 1465 C C . THR A 1 188 ? 8.630 -1.199 -31.655 1.00 88.38 188 THR A C 1
ATOM 1467 O O . THR A 1 188 ? 9.851 -1.327 -31.571 1.00 88.38 188 THR A O 1
ATOM 1470 N N . ALA A 1 189 ? 8.010 -0.088 -31.249 1.00 89.38 189 ALA A N 1
ATOM 1471 C CA . ALA A 1 189 ? 8.678 1.046 -30.626 1.00 89.38 189 ALA A CA 1
ATOM 1472 C C . ALA A 1 189 ? 9.139 0.710 -29.203 1.00 89.38 189 ALA A C 1
ATOM 1474 O O . ALA A 1 189 ? 10.096 1.295 -28.731 1.00 89.38 189 ALA A O 1
ATOM 1475 N N . VAL A 1 190 ? 8.500 -0.252 -28.530 1.00 88.81 190 VAL A N 1
ATOM 1476 C CA . VAL A 1 190 ? 8.880 -0.696 -27.184 1.00 88.81 190 VAL A CA 1
ATOM 1477 C C . VAL A 1 190 ? 9.728 -1.964 -27.269 1.00 88.81 190 VAL A C 1
ATOM 1479 O O . VAL A 1 190 ? 9.308 -2.972 -27.838 1.00 88.81 190 VAL A O 1
ATOM 1482 N N . LYS A 1 191 ? 10.915 -1.936 -26.662 1.00 88.88 191 LYS A N 1
ATOM 1483 C CA . LYS A 1 191 ? 11.877 -3.043 -26.630 1.00 88.88 191 LYS A CA 1
ATOM 1484 C C . LYS A 1 191 ? 12.158 -3.469 -25.194 1.00 88.88 191 LYS A C 1
ATOM 1486 O O . LYS A 1 191 ? 12.134 -2.662 -24.268 1.00 88.88 191 LYS A O 1
ATOM 1491 N N . ARG A 1 192 ? 12.443 -4.758 -24.997 1.00 90.75 192 ARG A N 1
ATOM 1492 C CA . ARG A 1 192 ? 12.845 -5.286 -23.685 1.00 90.75 192 ARG A CA 1
ATOM 1493 C C . ARG A 1 192 ? 14.301 -4.941 -23.408 1.00 90.75 192 ARG A C 1
ATOM 1495 O O . ARG A 1 192 ? 15.159 -5.153 -24.262 1.00 90.75 192 ARG A O 1
ATOM 1502 N N . VAL A 1 193 ? 14.584 -4.487 -22.193 1.00 89.00 193 VAL A N 1
ATOM 1503 C CA . VAL A 1 193 ? 15.948 -4.194 -21.742 1.00 89.00 193 VAL A CA 1
ATOM 1504 C C . VAL A 1 193 ? 16.767 -5.499 -21.709 1.00 89.00 193 VAL A C 1
ATOM 1506 O O . VAL A 1 193 ? 16.240 -6.539 -21.274 1.00 89.00 193 VAL A O 1
ATOM 1509 N N . PRO A 1 194 ? 18.036 -5.499 -22.164 1.00 90.56 194 PRO A N 1
ATOM 1510 C CA . PRO A 1 194 ? 18.917 -6.661 -22.064 1.00 90.56 194 PRO A CA 1
ATOM 1511 C C . PRO A 1 194 ? 19.027 -7.167 -20.625 1.00 90.56 194 PRO A C 1
ATOM 1513 O O . PRO A 1 194 ? 19.096 -6.376 -19.692 1.00 90.56 194 PRO A O 1
ATOM 1516 N N . LYS A 1 195 ? 19.088 -8.490 -20.419 1.00 88.38 195 LYS A N 1
ATOM 1517 C CA . LYS A 1 195 ? 19.055 -9.099 -19.071 1.00 88.38 195 LYS A CA 1
ATOM 1518 C C . LYS A 1 195 ? 20.117 -8.536 -18.113 1.00 88.38 195 LYS A C 1
ATOM 1520 O O . LYS A 1 195 ? 19.842 -8.420 -16.926 1.00 88.38 195 LYS A O 1
ATOM 1525 N N . LYS A 1 196 ? 21.293 -8.170 -18.633 1.00 88.44 196 LYS A N 1
ATOM 1526 C CA . LYS A 1 196 ? 22.406 -7.589 -17.862 1.00 88.44 196 LYS A CA 1
ATOM 1527 C C . LYS A 1 196 ? 22.149 -6.152 -17.383 1.00 88.44 196 LYS A C 1
ATOM 1529 O O . LYS A 1 196 ? 22.841 -5.695 -16.490 1.00 88.44 196 LYS A O 1
ATOM 1534 N N . GLU A 1 197 ? 21.167 -5.462 -17.960 1.00 85.62 197 GLU A N 1
ATOM 1535 C CA . GLU A 1 197 ? 20.853 -4.050 -17.696 1.00 85.62 197 GLU A CA 1
ATOM 1536 C C . GLU A 1 197 ? 19.469 -3.856 -17.051 1.00 85.62 197 GLU A C 1
ATOM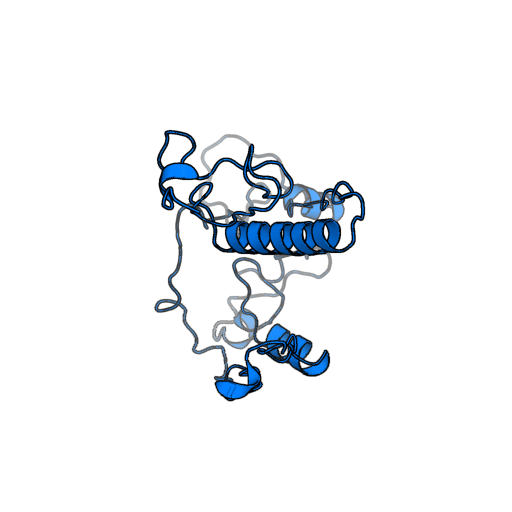 1538 O O . GLU A 1 197 ? 19.008 -2.728 -16.868 1.00 85.62 197 GLU A O 1
ATOM 1543 N N . ARG A 1 198 ? 18.774 -4.953 -16.718 1.00 86.88 198 ARG A N 1
ATOM 1544 C CA . ARG A 1 198 ? 17.454 -4.907 -16.076 1.00 86.88 198 ARG A CA 1
ATOM 1545 C C . ARG A 1 198 ? 17.582 -4.530 -14.605 1.00 86.88 198 ARG A C 1
ATOM 1547 O O . ARG A 1 198 ? 18.368 -5.135 -13.879 1.00 86.88 198 ARG A O 1
ATOM 1554 N N . ALA A 1 199 ? 16.720 -3.625 -14.156 1.00 85.31 199 ALA A N 1
ATOM 1555 C CA . ALA A 1 199 ? 16.512 -3.250 -12.755 1.00 85.31 199 ALA A CA 1
ATOM 1556 C C . ALA A 1 199 ? 15.010 -3.228 -12.434 1.00 85.31 199 ALA A C 1
ATOM 1558 O O . ALA A 1 199 ? 14.194 -3.282 -13.356 1.00 85.31 199 ALA A O 1
ATOM 1559 N N . VAL A 1 200 ? 14.626 -3.138 -11.155 1.00 81.94 200 VAL A N 1
ATOM 1560 C CA . VAL A 1 200 ? 13.208 -2.986 -10.771 1.00 81.94 200 VAL A CA 1
ATOM 1561 C C . VAL A 1 200 ? 12.607 -1.773 -11.491 1.00 81.94 200 VAL A C 1
ATOM 1563 O O . VAL A 1 200 ? 13.161 -0.674 -11.465 1.00 81.94 200 VAL A O 1
ATOM 1566 N N . GLY A 1 201 ? 11.501 -1.985 -12.207 1.00 77.50 201 GLY A N 1
ATOM 1567 C CA . GLY A 1 201 ? 10.860 -0.970 -13.049 1.00 77.50 201 GLY A CA 1
ATOM 1568 C C . GLY A 1 201 ? 11.535 -0.703 -14.410 1.00 77.50 201 GLY A C 1
ATOM 1569 O O . GLY A 1 201 ? 10.916 -0.058 -15.254 1.00 77.50 201 GLY A O 1
ATOM 1570 N N . ARG A 1 202 ? 12.756 -1.214 -14.666 1.00 80.25 202 ARG A N 1
ATOM 1571 C CA . ARG A 1 202 ? 13.548 -1.003 -15.901 1.00 80.25 202 ARG A CA 1
ATOM 1572 C C . ARG A 1 202 ? 13.512 -2.277 -16.727 1.00 80.25 202 ARG A C 1
ATOM 1574 O O . ARG A 1 202 ? 14.499 -3.002 -16.857 1.00 80.25 202 ARG A O 1
ATOM 1581 N N . TYR A 1 203 ? 12.333 -2.560 -17.255 1.00 85.00 203 TYR A N 1
ATOM 1582 C CA . TYR A 1 203 ? 12.070 -3.785 -18.002 1.00 85.00 203 TYR A CA 1
ATOM 1583 C C . TYR A 1 203 ? 11.919 -3.536 -19.508 1.00 85.00 203 TYR A C 1
ATOM 1585 O O . TYR A 1 203 ? 12.372 -4.342 -20.325 1.00 85.00 203 TYR A O 1
ATOM 1593 N N . VAL A 1 204 ? 11.369 -2.380 -19.880 1.00 85.12 204 VAL A N 1
ATOM 1594 C CA . VAL A 1 204 ? 11.208 -1.938 -21.268 1.00 85.12 204 VAL A CA 1
ATOM 1595 C C . VAL A 1 204 ? 11.775 -0.538 -21.478 1.00 85.12 204 VAL A C 1
ATOM 1597 O O . VAL A 1 204 ? 11.883 0.241 -20.533 1.00 85.12 204 VAL A O 1
ATOM 1600 N N . TYR A 1 205 ? 12.124 -0.234 -22.723 1.00 82.69 205 TYR A N 1
ATOM 1601 C CA . TYR A 1 205 ? 12.522 1.089 -23.194 1.00 82.69 205 TYR A CA 1
ATOM 1602 C C . TYR A 1 205 ? 11.895 1.358 -24.567 1.00 82.69 205 TYR A C 1
ATOM 1604 O O . TYR A 1 205 ? 11.493 0.415 -25.253 1.00 82.69 205 TYR A O 1
ATOM 1612 N N . THR A 1 206 ? 11.791 2.630 -24.941 1.00 80.19 206 THR A N 1
ATOM 1613 C CA . THR A 1 206 ? 11.379 3.076 -26.282 1.00 80.19 206 THR A CA 1
ATOM 1614 C C . THR A 1 206 ? 12.582 3.501 -27.103 1.00 80.19 206 THR A C 1
ATOM 1616 O O . THR A 1 206 ? 13.437 4.188 -26.500 1.00 80.19 206 THR A O 1
#

Foldseek 3Di:
DPDPCVVQDPPPQAGDDDPLQAGPPHNQDGDFACSHPHDDPVRRVVSVVSVVVSNVCVVVVHDDDDDDPDPPPDDDVQVQCVVLVLHADDDDDDDDDDCQPHSNDDPADDPCVVPDDQDPVNDPCVLPDDDDQDDWDADDDDPVRPPPDPDDGTDDDDPVSVVVNVVVDDDDGADPPPCSCCVPDPPNQKDADPPSNDTTRRGIGD

Sequence (206 aa):
LGGGLESLDNGKGYIGTDAMYRVKGKPKHFAGGDVIRPHLLTTAIGHGRIAAESIDHFLNGSPVDKRPKVDVHHFNLLRELHQRALDPEPYSAGQTRGTSSAKYAIHNYEDRSASQIIPHSDLFKGHFKYEARGRRDEVHIEGDKVLGNFEERIKGLTEEQAINEGKRCMSCGMCFECDNCVIFCPQTAVKRVPKKERAVGRYVYT

Radius of gyration: 25.23 Å; chains: 1; bounding box: 62×42×66 Å

pLDDT: mean 83.66, std 9.37, range [47.84, 94.88]